Protein AF-A0A1Q4ZWK9-F1 (afdb_monomer)

Mean predicted aligned error: 7.55 Å

Solvent-accessible surface area (backbone atoms only — not comparable to full-atom values): 13906 Å² total; per-residue (Å²): 142,81,86,85,71,51,102,80,69,54,84,73,57,95,52,35,59,61,57,48,19,55,50,50,20,68,74,70,73,37,72,43,44,54,46,74,41,84,89,78,72,38,42,30,42,38,32,62,42,30,68,25,56,68,57,49,52,51,54,45,37,73,78,31,67,75,48,43,60,77,57,43,74,44,70,43,73,43,63,65,56,40,37,45,36,39,50,51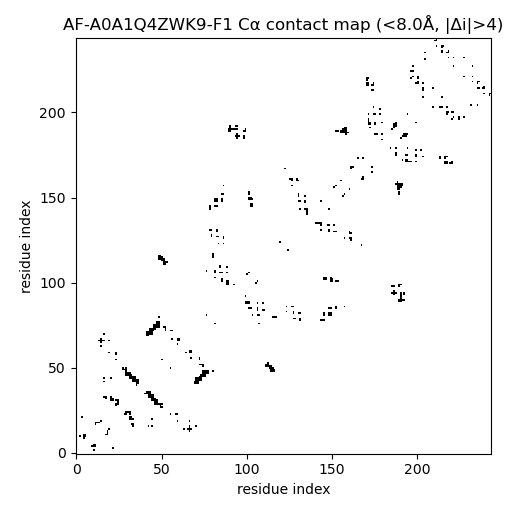,53,30,46,68,50,87,43,74,75,78,80,66,82,50,43,49,67,53,33,50,61,73,43,49,90,44,60,37,83,66,92,72,52,76,68,52,48,53,51,31,52,45,48,53,52,48,44,19,61,77,69,74,38,102,66,60,54,56,56,56,52,20,45,45,48,70,69,65,15,52,37,62,53,47,63,78,42,61,89,76,50,51,50,52,44,53,45,27,76,71,66,33,62,89,78,71,24,62,24,28,32,42,24,64,37,56,59,58,60,73,59,48,39,51,50,51,72,71,39,88,80,60,47,54,65,55,40,51,29,36,53,59,52,47,77,77,37,92,84,58,55,65,68,58,58,51,52,44,54,59,49,39,70,73,64,112

pLDDT: mean 87.84, std 13.16, range [34.84, 98.62]

Nearest PDB structures (foldseek):
  7xbt-assembly1_A  TM=6.962E-01  e=4.803E+00  Saccharothrix mutabilis subsp. capreolus
  8v3w-assembly1_N  TM=5.613E-01  e=3.884E+00  Clostridioides difficile
  8v41-assembly1_A  TM=4.777E-01  e=6.264E+00  Clostridioides difficile
  4qo6-assembly1_A  TM=4.542E-01  e=6.965E+00  Chlamydia trachomatis D/UW-3/CX

Radius of gyration: 25.44 Å; Cα contacts (8 Å, |Δi|>4): 338; chains: 1; bounding box: 68×35×72 Å

Foldseek 3Di:
DDQDADPVRDRDPQLDQQVLQVQLCVVQVWRWDWDADPVVRAIEIETEFTAAQVRSLVSQVVSDVVSSPRYHYDYHYDLLLLLLLQLCQLQVDLLPDDGGDFALVSSCVSCRHPGDDDDDDPVSVQLSVLLQVVQCVVVVHNDHDSRSSSVCLVPQNSLNSCVVVLVPDALQLNLQVVPCPDPVPSCCRRNVNGPDLVVSLVVLLPDPPDALSNLVSNLVSVVVPPPDPVVSNVVSVVVNVVRD

Structure (mmCIF, N/CA/C/O backbone):
data_AF-A0A1Q4ZWK9-F1
#
_entry.id   AF-A0A1Q4ZWK9-F1
#
loop_
_atom_site.group_PDB
_atom_site.id
_atom_site.type_symbol
_atom_site.label_atom_id
_atom_site.label_alt_id
_atom_site.label_comp_id
_atom_site.label_asym_id
_atom_site.label_entity_id
_atom_site.label_seq_id
_atom_site.pdbx_PDB_ins_code
_atom_site.Cartn_x
_atom_site.Cartn_y
_atom_site.Cartn_z
_atom_site.occupancy
_atom_site.B_iso_or_equiv
_atom_site.auth_seq_id
_atom_site.auth_comp_id
_atom_site.auth_asym_id
_atom_site.auth_atom_id
_atom_site.pdbx_PDB_model_num
ATOM 1 N N . MET A 1 1 ? 23.094 21.142 -29.255 1.00 36.97 1 MET A N 1
ATOM 2 C CA . MET A 1 1 ? 23.547 19.870 -29.856 1.00 36.97 1 MET A CA 1
ATOM 3 C C . MET A 1 1 ? 24.837 19.496 -29.151 1.00 36.97 1 MET A C 1
ATOM 5 O O . MET A 1 1 ? 25.846 20.124 -29.421 1.00 36.97 1 MET A O 1
ATOM 9 N N . GLY A 1 2 ? 24.775 18.605 -28.163 1.00 36.56 2 GLY A N 1
ATOM 10 C CA . GLY A 1 2 ? 25.946 18.148 -27.413 1.00 36.56 2 GLY A CA 1
ATOM 11 C C . GLY A 1 2 ? 26.031 16.634 -27.527 1.00 36.56 2 GLY A C 1
ATOM 12 O O . GLY A 1 2 ? 25.085 15.946 -27.154 1.00 36.56 2 GLY A O 1
ATOM 13 N N . THR A 1 3 ? 27.110 16.147 -28.125 1.00 41.25 3 THR A N 1
ATOM 14 C CA . THR A 1 3 ? 27.477 14.733 -28.231 1.00 41.25 3 THR A CA 1
ATOM 15 C C . THR A 1 3 ? 28.135 14.292 -26.929 1.00 41.25 3 THR A C 1
ATOM 17 O O . THR A 1 3 ? 29.110 14.912 -26.508 1.00 41.25 3 THR A O 1
ATOM 20 N N . VAL A 1 4 ? 27.613 13.239 -26.301 1.00 36.25 4 VAL A N 1
ATOM 21 C CA . VAL A 1 4 ? 28.281 12.555 -25.184 1.00 36.25 4 VAL A CA 1
ATOM 22 C C . VAL A 1 4 ? 29.297 11.578 -25.795 1.00 36.25 4 VAL A C 1
ATOM 24 O O . VAL A 1 4 ? 28.896 10.789 -26.654 1.00 36.25 4 VAL A O 1
ATOM 27 N N . PRO A 1 5 ? 30.595 11.667 -25.458 1.00 34.84 5 PRO A N 1
ATOM 28 C CA . PRO A 1 5 ? 31.627 10.827 -26.055 1.00 34.84 5 PRO A CA 1
ATOM 29 C C . PRO A 1 5 ? 31.697 9.459 -25.367 1.00 34.84 5 PRO A C 1
ATOM 31 O O . PRO A 1 5 ? 31.517 9.357 -24.155 1.00 34.84 5 PRO A O 1
ATOM 34 N N . ASP A 1 6 ? 31.991 8.428 -26.157 1.00 45.06 6 ASP A N 1
ATOM 35 C CA . ASP A 1 6 ? 32.422 7.116 -25.669 1.00 45.06 6 ASP A CA 1
ATOM 36 C C . ASP A 1 6 ? 33.906 7.172 -25.246 1.00 45.06 6 ASP A C 1
ATOM 38 O O . ASP A 1 6 ? 34.608 8.137 -25.567 1.00 45.06 6 ASP A O 1
ATOM 42 N N . SER A 1 7 ? 34.401 6.137 -24.566 1.00 50.88 7 SER A N 1
ATOM 43 C CA . SER A 1 7 ? 35.742 6.077 -23.943 1.00 50.88 7 SER A CA 1
ATOM 44 C C . SER A 1 7 ? 36.926 6.311 -24.908 1.00 50.88 7 SER A C 1
ATOM 46 O O . SER A 1 7 ? 38.025 6.610 -24.450 1.00 50.88 7 SER A O 1
ATOM 48 N N . ASP A 1 8 ? 36.685 6.257 -26.225 1.00 49.34 8 ASP A N 1
ATOM 49 C CA . ASP A 1 8 ? 37.653 6.506 -27.309 1.00 49.34 8 ASP A CA 1
ATOM 50 C C . ASP A 1 8 ? 37.357 7.770 -28.155 1.00 49.34 8 ASP A C 1
ATOM 52 O O . ASP A 1 8 ? 37.931 7.970 -29.227 1.00 49.34 8 ASP A O 1
ATOM 56 N N . GLY A 1 9 ? 36.446 8.653 -27.726 1.00 44.78 9 GLY A N 1
ATOM 57 C CA . GLY A 1 9 ? 36.248 9.974 -28.347 1.00 44.78 9 GLY A CA 1
ATOM 58 C C . GLY A 1 9 ? 35.710 9.975 -29.788 1.00 44.78 9 GLY A C 1
ATOM 59 O O . GLY A 1 9 ? 35.681 11.026 -30.429 1.00 44.78 9 GLY A O 1
ATOM 60 N N . THR A 1 10 ? 35.257 8.831 -30.307 1.00 41.75 10 THR A N 1
ATOM 61 C CA . THR A 1 10 ? 34.663 8.727 -31.649 1.00 41.75 10 THR A CA 1
ATOM 62 C C . THR A 1 10 ? 33.139 8.880 -31.554 1.00 41.75 10 THR A C 1
ATOM 64 O O . THR A 1 10 ? 32.522 8.204 -30.730 1.00 41.75 10 THR A O 1
ATOM 67 N N . PRO A 1 11 ? 32.490 9.752 -32.355 1.00 46.19 11 PRO A N 1
ATOM 68 C CA . PRO A 1 11 ? 31.035 9.858 -32.354 1.00 46.19 11 PRO A CA 1
ATOM 69 C C . PRO A 1 11 ? 30.431 8.535 -32.828 1.00 46.19 11 PRO A C 1
ATOM 71 O O . PRO A 1 11 ? 30.665 8.103 -33.958 1.00 46.19 11 PRO A O 1
ATOM 74 N N . ALA A 1 12 ? 29.668 7.889 -31.948 1.00 52.91 12 ALA A N 1
ATOM 75 C CA . ALA A 1 12 ? 29.011 6.633 -32.265 1.00 52.91 12 ALA A CA 1
ATOM 76 C C . ALA A 1 12 ? 28.047 6.827 -33.455 1.00 52.91 12 ALA A C 1
ATOM 78 O O . ALA A 1 12 ? 27.357 7.853 -33.525 1.00 52.91 12 ALA A O 1
ATOM 79 N N . PRO A 1 13 ? 27.993 5.878 -34.407 1.00 56.81 13 PRO A N 1
ATOM 80 C CA . PRO A 1 13 ? 27.117 5.987 -35.566 1.00 56.81 13 PRO A CA 1
ATOM 81 C C . PRO A 1 13 ? 25.651 6.133 -35.137 1.00 56.81 13 PRO A C 1
ATOM 83 O O . PRO A 1 13 ? 25.231 5.599 -34.108 1.00 56.81 13 PRO A O 1
ATOM 86 N N . ALA A 1 14 ? 24.859 6.850 -35.940 1.00 55.53 14 ALA A N 1
ATOM 87 C CA . ALA A 1 14 ? 23.416 6.941 -35.741 1.00 55.53 14 ALA A CA 1
ATOM 88 C C . ALA A 1 14 ? 22.824 5.520 -35.715 1.00 55.53 14 ALA A C 1
ATOM 90 O O . ALA A 1 14 ? 22.943 4.782 -36.690 1.00 55.53 14 ALA A O 1
ATOM 91 N N . GLY A 1 15 ? 22.250 5.125 -34.574 1.00 61.69 15 GLY A N 1
ATOM 92 C CA . GLY A 1 15 ? 21.761 3.764 -34.328 1.00 61.69 15 GLY A CA 1
ATOM 93 C C . GLY A 1 15 ? 22.621 2.915 -33.386 1.00 61.69 15 GLY A C 1
ATOM 94 O O . GLY A 1 15 ? 22.219 1.803 -33.061 1.00 61.69 15 GLY A O 1
ATOM 95 N N . HIS A 1 16 ? 23.757 3.422 -32.892 1.00 81.75 16 HIS A N 1
ATOM 96 C CA . HIS A 1 16 ? 24.488 2.757 -31.812 1.00 81.75 16 HIS A CA 1
ATOM 97 C C . HIS A 1 16 ? 23.666 2.777 -30.504 1.00 81.75 16 HIS A C 1
ATOM 99 O O . HIS A 1 16 ? 23.103 3.827 -30.173 1.00 81.75 16 HIS A O 1
ATOM 105 N N . PRO A 1 17 ? 23.635 1.685 -29.716 1.00 81.50 17 PRO A N 1
ATOM 106 C CA . PRO A 1 17 ? 22.861 1.598 -28.473 1.00 81.50 17 PRO A CA 1
ATOM 107 C C . PRO A 1 17 ? 23.094 2.766 -27.498 1.00 81.50 17 PRO A C 1
ATOM 109 O O . PRO A 1 17 ? 22.133 3.319 -26.970 1.00 81.50 17 PRO A O 1
ATOM 112 N N . HIS A 1 18 ? 24.338 3.232 -27.334 1.00 85.81 18 HIS A N 1
ATOM 113 C CA . HIS A 1 18 ? 24.642 4.407 -26.498 1.00 85.81 18 HIS A CA 1
ATOM 114 C C . HIS A 1 18 ? 24.062 5.727 -27.037 1.00 85.81 18 HIS A C 1
ATOM 116 O O . HIS A 1 18 ? 23.599 6.562 -26.262 1.00 85.81 18 HIS A O 1
ATOM 122 N N . ALA A 1 19 ? 24.034 5.920 -28.361 1.00 85.06 19 ALA A N 1
ATOM 123 C CA . ALA A 1 19 ? 23.433 7.112 -28.961 1.00 85.06 19 ALA A CA 1
ATOM 124 C C . ALA A 1 19 ? 21.905 7.122 -28.784 1.00 85.06 19 ALA A C 1
ATOM 126 O O . ALA A 1 19 ? 21.310 8.177 -28.560 1.00 85.06 19 ALA A O 1
ATOM 127 N N . LEU A 1 20 ? 21.277 5.943 -28.838 1.00 84.69 20 LEU A N 1
ATOM 128 C CA . LEU A 1 20 ? 19.845 5.774 -28.589 1.00 84.69 20 LEU A CA 1
ATOM 129 C C . LEU A 1 20 ? 19.499 5.971 -27.113 1.00 84.69 20 LEU A C 1
ATOM 131 O O . LEU A 1 20 ? 18.538 6.676 -26.821 1.00 84.69 20 LEU A O 1
ATOM 135 N N . ALA A 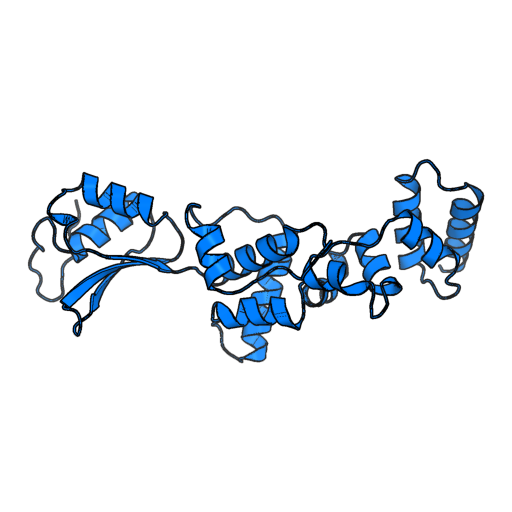1 21 ? 20.306 5.437 -26.194 1.00 87.00 21 ALA A N 1
ATOM 136 C CA . ALA A 1 21 ? 20.157 5.677 -24.761 1.00 87.00 21 ALA A CA 1
ATOM 137 C C . ALA A 1 21 ? 20.179 7.184 -24.443 1.00 87.00 21 ALA A C 1
ATOM 139 O O . ALA A 1 21 ? 19.257 7.700 -23.816 1.00 87.00 21 ALA A O 1
ATOM 140 N N . ALA A 1 22 ? 21.156 7.923 -24.981 1.00 87.62 22 ALA A N 1
ATOM 141 C CA . ALA A 1 22 ? 21.249 9.372 -24.801 1.00 87.62 22 ALA A CA 1
ATOM 142 C C . ALA A 1 22 ? 20.062 10.143 -25.413 1.00 87.62 22 ALA A C 1
ATOM 144 O O . ALA A 1 22 ? 19.637 11.166 -24.868 1.00 87.62 22 ALA A O 1
ATOM 145 N N . LEU A 1 23 ? 19.520 9.679 -26.544 1.00 86.31 23 LEU A N 1
ATOM 146 C CA . LEU A 1 23 ? 18.331 10.270 -27.161 1.00 86.31 23 LEU A CA 1
ATOM 147 C C . LEU A 1 23 ? 17.092 10.066 -26.281 1.00 86.31 23 LEU A C 1
ATOM 149 O O . LEU A 1 23 ? 16.427 11.043 -25.940 1.00 86.31 23 LEU A O 1
ATOM 153 N N . VAL A 1 24 ? 16.830 8.828 -25.857 1.00 85.94 24 VAL A N 1
ATOM 154 C CA . VAL A 1 24 ? 15.680 8.502 -25.000 1.00 85.94 24 VAL A CA 1
ATOM 155 C C . VAL A 1 24 ? 15.794 9.209 -23.654 1.00 85.94 24 VAL A C 1
ATOM 157 O O . VAL A 1 24 ? 14.798 9.740 -23.166 1.00 85.94 24 VAL A O 1
ATOM 160 N N . ALA A 1 25 ? 16.993 9.291 -23.074 1.00 87.44 25 ALA A N 1
ATOM 161 C CA . ALA A 1 25 ? 17.211 10.003 -21.821 1.00 87.44 25 ALA A CA 1
ATOM 162 C C . ALA A 1 25 ? 16.824 11.487 -21.928 1.00 87.44 25 ALA A C 1
ATOM 164 O O . ALA A 1 25 ? 16.141 12.033 -21.063 1.00 87.44 25 ALA A O 1
ATOM 165 N N . ARG A 1 26 ? 17.179 12.137 -23.044 1.00 85.44 26 ARG A N 1
ATOM 166 C CA . ARG A 1 26 ? 16.810 13.536 -23.307 1.00 85.44 26 ARG A CA 1
ATOM 167 C C . ARG A 1 26 ? 15.311 13.751 -23.498 1.00 85.44 26 ARG A C 1
ATOM 169 O O . ARG A 1 26 ? 14.816 14.810 -23.126 1.00 85.44 26 ARG A O 1
ATOM 176 N N . GLU A 1 27 ? 14.611 12.806 -24.116 1.00 83.50 27 GLU A N 1
ATOM 177 C CA . GLU A 1 27 ? 13.174 12.928 -24.400 1.00 83.50 27 GLU A CA 1
ATOM 178 C C . GLU A 1 27 ? 12.303 12.567 -23.193 1.00 83.50 27 GLU A C 1
ATOM 180 O O . GLU A 1 27 ? 11.295 13.222 -22.927 1.00 83.50 27 GLU A O 1
ATOM 185 N N . SER A 1 28 ? 12.697 11.535 -22.450 1.00 76.88 28 SER A N 1
ATOM 186 C CA . SER A 1 28 ? 11.952 11.026 -21.296 1.00 76.88 28 SER A CA 1
ATOM 187 C C . SER A 1 28 ? 12.272 11.764 -19.994 1.00 76.88 28 SER A C 1
ATOM 189 O O . SER A 1 28 ? 11.433 11.783 -19.089 1.00 76.88 28 SER A O 1
ATOM 191 N N . GLY A 1 29 ? 13.460 12.374 -19.904 1.00 78.44 29 GLY A N 1
ATOM 192 C CA . GLY A 1 29 ? 13.997 12.970 -18.681 1.00 78.44 29 GLY A CA 1
ATOM 193 C C . GLY A 1 29 ? 14.497 11.946 -17.656 1.00 78.44 29 GLY A C 1
ATOM 194 O O . GLY A 1 29 ? 14.768 12.332 -16.523 1.00 78.44 29 GLY A O 1
ATOM 195 N N . ALA A 1 30 ? 14.591 10.664 -18.026 1.00 80.31 30 ALA A N 1
ATOM 196 C CA . ALA A 1 30 ? 15.133 9.594 -17.191 1.00 80.31 30 ALA A CA 1
ATOM 197 C C . ALA A 1 30 ? 16.565 9.244 -17.615 1.00 80.31 30 ALA A C 1
ATOM 199 O O . ALA A 1 30 ? 16.918 9.373 -18.785 1.00 80.31 30 ALA A O 1
ATOM 200 N N . GLU A 1 31 ? 17.388 8.771 -16.683 1.00 87.88 31 GLU A N 1
ATOM 201 C CA . GLU A 1 31 ? 18.679 8.180 -17.037 1.00 87.88 31 GLU A CA 1
ATOM 202 C C . GLU A 1 31 ? 18.447 6.824 -17.710 1.00 87.88 31 GLU A C 1
ATOM 204 O O . GLU A 1 31 ? 17.729 5.971 -17.186 1.00 87.88 31 GLU A O 1
ATOM 209 N N . VAL A 1 32 ? 19.025 6.655 -18.901 1.00 90.94 32 VAL A N 1
ATOM 210 C CA . VAL A 1 32 ? 18.931 5.431 -19.701 1.00 90.94 32 VAL A CA 1
ATOM 211 C C . VAL A 1 32 ? 20.343 4.966 -20.006 1.00 90.94 32 VAL A C 1
ATOM 213 O O . VAL A 1 32 ? 21.151 5.724 -20.547 1.00 90.94 32 VAL A O 1
ATOM 216 N N . GLU A 1 33 ? 20.623 3.710 -19.699 1.00 92.50 33 GLU A N 1
ATOM 217 C CA . GLU A 1 33 ? 21.904 3.061 -19.939 1.00 92.50 33 GLU A CA 1
ATOM 218 C C . GLU A 1 33 ? 21.768 2.030 -21.058 1.00 92.50 33 GLU A C 1
ATOM 220 O O . GLU A 1 33 ? 20.743 1.363 -21.188 1.00 92.50 33 GLU A O 1
ATOM 225 N N . ALA A 1 34 ? 22.812 1.885 -21.875 1.00 91.94 34 ALA A N 1
ATOM 226 C CA . ALA A 1 34 ? 22.900 0.781 -22.825 1.00 91.94 34 ALA A CA 1
ATOM 227 C C . ALA A 1 34 ? 23.842 -0.276 -22.248 1.00 91.94 34 ALA A C 1
ATOM 229 O O . ALA A 1 34 ? 25.031 -0.016 -22.068 1.00 91.94 34 ALA A O 1
ATOM 230 N N . VAL A 1 35 ? 23.307 -1.459 -21.966 1.00 92.38 35 VAL A N 1
ATOM 231 C CA . VAL A 1 35 ? 24.025 -2.575 -21.351 1.00 92.38 35 VAL A CA 1
ATOM 232 C C . VAL A 1 35 ? 24.231 -3.663 -22.397 1.00 92.38 35 VAL A C 1
ATOM 234 O O . VAL A 1 35 ? 23.272 -4.109 -23.029 1.00 92.38 35 VAL A O 1
ATOM 237 N N . HIS A 1 36 ? 25.478 -4.088 -22.584 1.00 90.62 36 HIS A N 1
ATOM 238 C CA . HIS A 1 36 ? 25.822 -5.207 -23.457 1.00 90.62 36 HIS A CA 1
ATOM 239 C C . HIS A 1 36 ? 25.990 -6.485 -22.637 1.00 90.62 36 HIS A C 1
ATOM 241 O O . HIS A 1 36 ? 26.821 -6.537 -21.731 1.00 90.62 36 HIS A O 1
ATOM 247 N N . ASP A 1 37 ? 25.234 -7.521 -22.986 1.00 88.31 37 ASP A N 1
ATOM 248 C CA . ASP A 1 37 ? 25.427 -8.871 -22.468 1.00 88.31 37 ASP A CA 1
ATOM 249 C C . ASP A 1 37 ? 26.480 -9.597 -23.332 1.00 88.31 37 ASP A C 1
ATOM 251 O O . ASP A 1 37 ? 26.205 -9.891 -24.500 1.00 88.31 37 ASP A O 1
ATOM 255 N N . PRO A 1 38 ? 27.683 -9.887 -22.798 1.00 84.44 38 PRO A N 1
ATOM 256 C CA . PRO A 1 38 ? 28.750 -10.529 -23.560 1.00 84.44 38 PRO A CA 1
ATOM 257 C C . PRO A 1 38 ? 28.443 -11.986 -23.930 1.00 84.44 38 PRO A C 1
ATOM 259 O O . PRO A 1 38 ? 28.977 -12.466 -24.929 1.00 84.44 38 PRO A O 1
ATOM 262 N N . ASP A 1 39 ? 27.585 -12.675 -23.174 1.00 85.81 39 ASP A N 1
ATOM 263 C CA . ASP A 1 39 ? 27.285 -14.093 -23.384 1.00 85.81 39 ASP A CA 1
ATOM 264 C C . ASP A 1 39 ? 26.257 -14.283 -24.503 1.00 85.81 39 ASP A C 1
ATOM 266 O O . ASP A 1 39 ? 26.338 -15.230 -25.289 1.00 85.81 39 ASP A O 1
ATOM 270 N N . THR A 1 40 ? 25.292 -13.366 -24.607 1.00 85.38 40 THR A N 1
ATOM 271 C CA . THR A 1 40 ? 24.267 -13.401 -25.661 1.00 85.38 40 THR A CA 1
ATOM 272 C C . THR A 1 40 ? 24.559 -12.462 -26.832 1.00 85.38 40 THR A C 1
ATOM 274 O O . THR A 1 40 ? 23.903 -12.571 -27.872 1.00 85.38 40 THR A O 1
ATOM 277 N N . GLY A 1 41 ? 25.531 -11.554 -26.686 1.00 84.94 41 GLY A N 1
ATOM 278 C CA . GLY A 1 41 ? 25.858 -10.502 -27.654 1.00 84.94 41 GLY A CA 1
ATOM 279 C C . GLY A 1 41 ? 24.742 -9.468 -27.828 1.00 84.94 41 GLY A C 1
ATOM 280 O O . GLY A 1 41 ? 24.666 -8.804 -28.864 1.00 84.94 41 GLY A O 1
ATOM 281 N N . ARG A 1 42 ? 23.809 -9.390 -26.871 1.00 88.81 42 ARG A N 1
ATOM 282 C CA . ARG A 1 42 ? 22.603 -8.560 -26.966 1.00 88.81 42 ARG A CA 1
ATOM 283 C C . ARG A 1 42 ? 22.789 -7.246 -26.234 1.00 88.81 42 ARG A C 1
ATOM 285 O O . ARG A 1 42 ? 23.366 -7.188 -25.153 1.00 88.81 42 ARG A O 1
ATOM 292 N N . TRP A 1 43 ? 22.217 -6.200 -26.811 1.00 92.00 43 TRP A N 1
ATOM 293 C CA . TRP A 1 43 ? 22.140 -4.888 -26.189 1.00 92.00 43 TRP A CA 1
ATOM 294 C C . TRP A 1 43 ? 20.770 -4.685 -25.552 1.00 92.00 43 TRP A C 1
ATOM 296 O O . TRP A 1 43 ? 19.742 -4.943 -26.183 1.00 92.00 43 TRP A O 1
ATOM 306 N N . THR A 1 44 ? 20.761 -4.180 -24.324 1.00 94.62 44 THR A N 1
ATOM 307 C CA . THR A 1 44 ? 19.551 -3.807 -23.590 1.00 94.62 44 THR A CA 1
ATOM 308 C C . THR A 1 44 ? 19.619 -2.329 -23.235 1.00 94.62 44 THR A C 1
ATOM 310 O O . THR A 1 44 ? 20.625 -1.871 -22.702 1.00 94.62 44 THR A O 1
ATOM 313 N N . LEU A 1 45 ? 18.557 -1.579 -23.521 1.00 94.50 45 LEU A N 1
ATOM 314 C CA . LEU A 1 45 ? 18.360 -0.259 -22.934 1.00 94.50 45 LEU A CA 1
ATOM 315 C C . LEU A 1 45 ? 17.680 -0.432 -21.580 1.00 94.50 45 LEU A C 1
ATOM 317 O O . LEU A 1 45 ? 16.565 -0.955 -21.510 1.00 94.50 45 LEU A O 1
ATOM 321 N N . GLU A 1 46 ? 18.359 -0.014 -20.519 1.00 95.56 46 GLU A N 1
ATOM 322 C CA . GLU A 1 46 ? 17.883 -0.122 -19.147 1.00 95.56 46 GLU A CA 1
ATOM 323 C C . GLU A 1 46 ? 17.668 1.258 -18.531 1.00 95.56 46 GLU A C 1
ATOM 325 O O . GLU A 1 46 ? 18.461 2.173 -18.733 1.00 95.56 46 GLU A O 1
ATOM 330 N N . TRP A 1 47 ? 16.581 1.419 -17.782 1.00 95.12 47 TRP A N 1
ATOM 331 C CA . TRP A 1 47 ? 16.288 2.645 -17.040 1.00 95.12 47 TRP A CA 1
ATOM 332 C C . TRP A 1 47 ? 15.471 2.330 -15.789 1.00 95.12 47 TRP A C 1
ATOM 334 O O . TRP A 1 47 ? 14.834 1.275 -15.707 1.00 95.12 47 TRP A O 1
ATOM 344 N N . THR A 1 48 ? 15.481 3.238 -14.814 1.00 94.44 48 THR A N 1
ATOM 345 C CA . THR A 1 48 ? 14.719 3.095 -13.564 1.00 94.44 48 THR A CA 1
ATOM 346 C C . THR A 1 48 ? 13.483 3.985 -13.588 1.00 94.44 48 THR A C 1
ATOM 348 O O . THR A 1 48 ? 13.584 5.179 -13.869 1.00 94.44 48 THR A O 1
ATOM 351 N N . ASP A 1 49 ? 12.323 3.417 -13.253 1.00 94.12 49 ASP A N 1
ATOM 352 C CA . ASP A 1 49 ? 11.026 4.100 -13.267 1.00 94.12 49 ASP A CA 1
ATOM 353 C C . ASP A 1 49 ? 10.771 4.828 -14.602 1.00 94.12 49 ASP A C 1
ATOM 355 O O . ASP A 1 49 ? 11.118 4.317 -15.662 1.00 94.12 49 ASP A O 1
ATOM 359 N N . GLY A 1 50 ? 10.113 5.989 -14.600 1.00 91.88 50 GLY A N 1
ATOM 360 C CA . GLY A 1 50 ? 9.925 6.780 -15.811 1.00 91.88 50 GLY A CA 1
ATOM 361 C C . GLY A 1 50 ? 8.967 6.142 -16.817 1.00 91.88 50 GLY A C 1
ATOM 362 O O . GLY A 1 50 ? 7.886 5.657 -16.469 1.00 91.88 50 GLY A O 1
ATOM 363 N N . GLU A 1 51 ? 9.341 6.222 -18.091 1.00 93.69 51 GLU A N 1
ATOM 364 C CA . GLU A 1 51 ? 8.504 5.799 -19.213 1.00 93.69 51 GLU A CA 1
ATOM 365 C C . GLU A 1 51 ? 8.283 4.274 -19.236 1.00 93.69 51 GLU A C 1
ATOM 367 O O . GLU A 1 51 ? 9.051 3.485 -18.682 1.00 93.69 51 GLU A O 1
ATOM 372 N N . THR A 1 52 ? 7.178 3.850 -19.841 1.00 94.81 52 THR A N 1
ATOM 373 C CA . THR A 1 52 ? 6.863 2.441 -20.098 1.00 94.81 52 THR A CA 1
ATOM 374 C C . THR A 1 52 ? 7.820 1.835 -21.123 1.00 94.81 52 THR A C 1
ATOM 376 O O . THR A 1 52 ? 8.395 2.542 -21.953 1.00 94.81 52 THR A O 1
ATOM 379 N N . VAL A 1 53 ? 7.962 0.507 -21.101 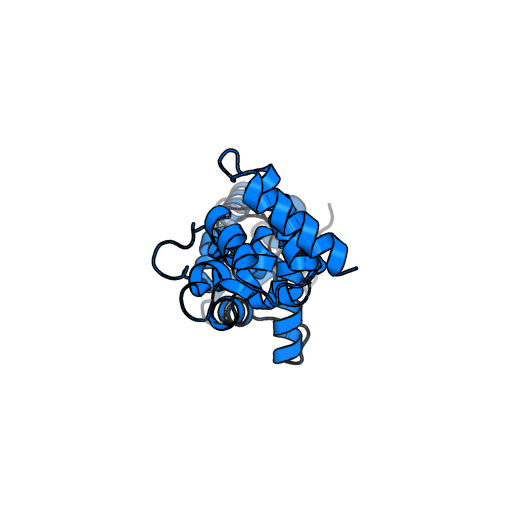1.00 94.12 53 VAL A N 1
ATOM 380 C CA . VAL A 1 53 ? 8.765 -0.213 -22.104 1.00 94.12 53 VAL A CA 1
ATOM 381 C C . VAL A 1 53 ? 8.251 0.080 -23.512 1.00 94.12 53 VAL A C 1
ATOM 383 O O . VAL A 1 53 ? 9.025 0.474 -24.380 1.00 94.12 53 VAL A O 1
ATOM 386 N N . GLU A 1 54 ? 6.933 0.005 -23.714 1.00 93.00 54 GLU A N 1
ATOM 387 C CA . GLU A 1 54 ? 6.308 0.319 -25.001 1.00 93.00 54 GLU A CA 1
ATOM 388 C C . GLU A 1 54 ? 6.539 1.784 -25.421 1.00 93.00 54 GLU A C 1
ATOM 390 O O . GLU A 1 54 ? 6.752 2.080 -26.598 1.00 93.00 54 GLU A O 1
ATOM 395 N N . GLY A 1 55 ? 6.525 2.717 -24.463 1.00 91.56 55 GLY A N 1
ATOM 396 C CA . GLY A 1 55 ? 6.832 4.126 -24.698 1.00 91.56 55 GLY A CA 1
ATOM 397 C C . GLY A 1 55 ? 8.250 4.340 -25.223 1.00 91.56 55 GLY A C 1
ATOM 398 O O . GLY A 1 55 ? 8.427 5.008 -26.246 1.00 91.56 55 GLY A O 1
ATOM 399 N N . VAL A 1 56 ? 9.244 3.722 -24.582 1.00 91.75 56 VAL A N 1
ATOM 400 C CA . VAL A 1 56 ? 10.651 3.786 -25.010 1.00 91.75 56 VAL A CA 1
ATOM 401 C C . VAL A 1 56 ? 10.860 3.088 -26.353 1.00 91.75 56 VAL A C 1
ATOM 403 O O . VAL A 1 56 ? 11.503 3.649 -27.239 1.00 91.75 56 VAL A O 1
ATOM 406 N N . GLU A 1 57 ? 10.272 1.909 -26.559 1.00 91.94 57 GLU A N 1
ATOM 407 C CA . GLU A 1 57 ? 10.318 1.205 -27.845 1.00 91.94 57 GLU A CA 1
ATOM 408 C C . GLU A 1 57 ? 9.784 2.067 -28.991 1.00 91.94 57 GLU A C 1
ATOM 410 O O . GLU A 1 57 ? 10.369 2.122 -30.077 1.00 91.94 57 GLU A O 1
ATOM 415 N N . ARG A 1 58 ? 8.671 2.768 -28.751 1.00 90.69 58 ARG A N 1
ATOM 416 C CA . ARG A 1 58 ? 8.062 3.672 -29.726 1.00 90.69 58 ARG A CA 1
ATOM 417 C C . ARG A 1 58 ? 8.973 4.857 -30.038 1.00 90.69 58 ARG A C 1
ATOM 419 O O . ARG A 1 58 ? 9.115 5.191 -31.213 1.00 90.69 58 ARG A O 1
ATOM 426 N N . ALA A 1 59 ? 9.607 5.448 -29.025 1.00 88.88 59 ALA A N 1
ATOM 427 C CA . ALA A 1 59 ? 10.563 6.543 -29.199 1.00 88.88 59 ALA A CA 1
ATOM 428 C C . ALA A 1 59 ? 11.791 6.100 -30.014 1.00 88.88 59 ALA A C 1
ATOM 430 O O . ALA A 1 59 ? 12.147 6.734 -31.008 1.00 88.88 59 ALA A O 1
ATOM 431 N N . VAL A 1 60 ? 12.377 4.943 -29.686 1.00 89.00 60 VAL A N 1
ATOM 432 C CA . VAL A 1 60 ? 13.522 4.394 -30.432 1.00 89.00 60 VAL A CA 1
ATOM 433 C C . VAL A 1 60 ? 13.147 4.066 -31.878 1.00 89.00 60 VAL A C 1
ATOM 435 O O . VAL A 1 60 ? 13.892 4.391 -32.801 1.00 89.00 60 VAL A O 1
ATOM 438 N N . ARG A 1 61 ? 11.963 3.490 -32.116 1.00 88.69 61 ARG A N 1
ATOM 439 C CA . ARG A 1 61 ? 11.481 3.213 -33.477 1.00 88.69 61 ARG A CA 1
ATOM 440 C C . ARG A 1 61 ? 11.264 4.491 -34.289 1.00 88.69 61 ARG A C 1
ATOM 442 O O . ARG A 1 61 ? 11.522 4.477 -35.491 1.00 88.69 61 ARG A O 1
ATOM 449 N N . ALA A 1 62 ? 10.818 5.575 -33.652 1.00 86.31 62 ALA A N 1
ATOM 450 C CA . ALA A 1 62 ? 10.666 6.880 -34.293 1.00 86.31 62 ALA A CA 1
ATOM 451 C C . ALA A 1 62 ? 12.017 7.496 -34.701 1.00 86.31 62 ALA A C 1
ATOM 453 O O . ALA A 1 62 ? 12.080 8.185 -35.717 1.00 86.31 62 ALA A O 1
ATOM 454 N N . ALA A 1 63 ? 13.097 7.199 -33.970 1.00 83.31 63 ALA A N 1
ATOM 455 C CA . ALA A 1 63 ? 14.457 7.594 -34.341 1.00 83.31 63 ALA A CA 1
ATOM 456 C C . ALA A 1 63 ? 15.026 6.780 -35.526 1.00 83.31 63 ALA A C 1
ATOM 458 O O . ALA A 1 63 ? 15.895 7.271 -36.245 1.00 83.31 63 ALA A O 1
ATOM 459 N N . GLY A 1 64 ? 14.528 5.559 -35.760 1.00 80.88 64 GLY A N 1
ATOM 460 C CA . GLY A 1 64 ? 14.862 4.746 -36.933 1.00 80.88 64 GLY A CA 1
ATOM 461 C C . GLY A 1 64 ? 14.543 3.251 -36.749 1.00 80.88 64 GLY A C 1
ATOM 462 O O . GLY A 1 64 ? 15.031 2.642 -35.799 1.00 80.88 64 GLY A O 1
ATOM 463 N N . PRO A 1 65 ? 13.801 2.591 -37.662 1.00 74.88 65 PRO A N 1
ATOM 464 C CA . PRO A 1 65 ? 13.460 1.169 -37.525 1.00 74.88 65 PRO A CA 1
ATOM 465 C C . PRO A 1 65 ? 14.662 0.217 -37.507 1.00 74.88 65 PRO A C 1
ATOM 467 O O . PRO A 1 65 ? 14.592 -0.839 -36.887 1.00 74.88 65 PRO A O 1
ATOM 470 N N . GLU A 1 66 ? 15.755 0.568 -38.188 1.00 77.50 66 GLU A N 1
ATOM 471 C CA . GLU A 1 66 ? 16.990 -0.227 -38.196 1.00 77.50 66 GLU A CA 1
ATOM 472 C C . GLU A 1 66 ? 17.735 -0.132 -36.864 1.00 77.50 66 GLU A C 1
ATOM 474 O O . GLU A 1 66 ? 18.255 -1.136 -36.387 1.00 77.50 66 GLU A O 1
ATOM 479 N N . ALA A 1 67 ? 17.693 1.039 -36.227 1.00 71.81 67 ALA A N 1
ATOM 480 C CA . ALA A 1 67 ? 18.288 1.294 -34.921 1.00 71.81 67 ALA A CA 1
ATOM 481 C C . ALA A 1 67 ? 17.594 0.512 -33.791 1.00 71.81 67 ALA A C 1
ATOM 483 O O . ALA A 1 67 ? 18.217 0.188 -32.788 1.00 71.81 67 ALA A O 1
ATOM 484 N N . ALA A 1 68 ? 16.312 0.175 -33.963 1.00 75.94 68 ALA A N 1
ATOM 485 C CA . ALA A 1 68 ? 15.543 -0.625 -33.011 1.00 75.94 68 ALA A CA 1
ATOM 486 C C . ALA A 1 68 ? 15.787 -2.145 -33.132 1.00 75.94 68 ALA A C 1
ATOM 488 O O . ALA A 1 68 ? 15.355 -2.911 -32.270 1.00 75.94 68 ALA A O 1
ATOM 489 N N . ARG A 1 69 ? 16.418 -2.627 -34.215 1.00 81.06 69 ARG A N 1
ATOM 490 C CA . ARG A 1 69 ? 16.570 -4.072 -34.448 1.00 81.06 69 ARG A CA 1
ATOM 491 C C . ARG A 1 69 ? 17.576 -4.681 -33.474 1.00 81.06 69 ARG A C 1
ATOM 493 O O . ARG A 1 69 ? 18.717 -4.247 -33.403 1.00 81.06 69 ARG A O 1
ATOM 500 N N . GLY A 1 70 ? 17.161 -5.746 -32.787 1.00 82.25 70 GLY A N 1
ATOM 501 C CA . GLY A 1 70 ? 18.029 -6.511 -31.884 1.00 82.25 70 GLY A CA 1
ATOM 502 C C . GLY A 1 70 ? 18.258 -5.868 -30.513 1.00 82.25 70 GLY A C 1
ATOM 503 O O . GLY A 1 70 ? 19.004 -6.432 -29.716 1.00 82.25 70 GLY A O 1
ATOM 504 N N . LEU A 1 71 ? 17.608 -4.732 -30.228 1.00 89.38 71 LEU A N 1
ATOM 505 C CA . LEU A 1 71 ? 17.595 -4.123 -28.902 1.00 89.38 71 LEU A CA 1
ATOM 506 C C . LEU A 1 71 ? 16.540 -4.772 -28.012 1.00 89.38 71 LEU A C 1
ATOM 508 O O . LEU A 1 71 ? 15.402 -5.002 -28.423 1.00 89.38 71 LEU A O 1
ATOM 512 N N . HIS A 1 72 ? 16.929 -5.009 -26.768 1.00 93.00 72 HIS A N 1
ATOM 513 C CA . HIS A 1 72 ? 16.025 -5.307 -25.674 1.00 93.00 72 HIS A CA 1
ATOM 514 C C . HIS A 1 72 ? 15.790 -4.055 -24.831 1.00 93.00 72 HIS A C 1
ATOM 516 O O . HIS A 1 72 ? 16.582 -3.113 -24.841 1.00 93.00 72 HIS A O 1
ATOM 522 N N . TYR A 1 73 ? 14.690 -4.053 -24.090 1.00 93.56 73 TYR A N 1
ATOM 523 C CA . TYR A 1 73 ? 14.261 -2.918 -23.288 1.00 93.56 73 TYR A CA 1
ATOM 524 C C . TYR A 1 73 ? 13.872 -3.427 -21.911 1.00 93.56 73 TYR A C 1
ATOM 526 O O . TYR A 1 73 ? 13.084 -4.369 -21.796 1.00 93.56 73 TYR A O 1
ATOM 534 N N . ARG A 1 74 ? 14.428 -2.822 -20.865 1.00 94.31 74 ARG A N 1
ATOM 535 C CA . ARG A 1 74 ? 14.156 -3.230 -19.493 1.00 94.31 74 ARG A CA 1
ATOM 536 C C . ARG A 1 74 ? 13.967 -2.013 -18.608 1.00 94.31 74 ARG A C 1
ATOM 538 O O . ARG A 1 74 ? 14.898 -1.259 -18.351 1.00 94.31 74 ARG A O 1
ATOM 545 N N . ARG A 1 75 ? 12.765 -1.892 -18.055 1.00 95.31 75 ARG A N 1
ATOM 546 C CA . ARG A 1 75 ? 12.502 -0.947 -16.977 1.00 95.31 75 ARG A CA 1
ATOM 547 C C . ARG A 1 75 ? 12.726 -1.625 -15.632 1.00 95.31 75 ARG A C 1
ATOM 549 O O . ARG A 1 75 ? 12.062 -2.613 -15.328 1.00 95.31 75 ARG A O 1
ATOM 556 N N . ARG A 1 76 ? 13.638 -1.089 -14.826 1.00 95.06 76 ARG A N 1
ATOM 557 C CA . ARG A 1 76 ? 13.792 -1.432 -13.409 1.00 95.06 76 ARG A CA 1
ATOM 558 C C . ARG A 1 76 ? 12.851 -0.559 -12.579 1.00 95.06 76 ARG A C 1
ATOM 560 O O . ARG A 1 76 ? 12.564 0.576 -12.953 1.00 95.06 76 ARG A O 1
ATOM 567 N N . LEU A 1 77 ? 12.353 -1.089 -11.470 1.00 96.81 77 LEU A N 1
ATOM 568 C CA . LEU A 1 77 ? 11.510 -0.336 -10.542 1.00 96.81 77 LEU A CA 1
ATOM 569 C C . LEU A 1 77 ? 12.343 0.127 -9.351 1.00 96.81 77 LEU A C 1
ATOM 571 O O . LEU A 1 77 ? 13.106 -0.661 -8.794 1.00 96.81 77 LEU A O 1
ATOM 575 N N . SER A 1 78 ? 12.179 1.385 -8.946 1.00 96.69 78 SER A N 1
ATOM 576 C CA . SER A 1 78 ? 12.742 1.866 -7.683 1.00 96.69 78 SER A CA 1
ATOM 577 C C . SER A 1 78 ? 12.066 1.201 -6.481 1.00 96.69 78 SER A C 1
ATOM 579 O O . SER A 1 78 ? 10.937 0.713 -6.573 1.00 96.69 78 SER A O 1
ATOM 581 N N . GLU A 1 79 ? 12.714 1.247 -5.314 1.00 98.00 79 GLU A N 1
ATOM 582 C CA . GLU A 1 79 ? 12.133 0.754 -4.055 1.00 98.00 79 GLU A CA 1
ATOM 583 C C . GLU A 1 79 ? 10.764 1.385 -3.769 1.00 98.00 79 GLU A C 1
ATOM 585 O O . GLU A 1 79 ? 9.821 0.696 -3.382 1.00 98.00 79 GLU A O 1
ATOM 590 N N . SER A 1 80 ? 10.635 2.692 -4.020 1.00 97.88 80 SER A N 1
ATOM 591 C CA . SER A 1 80 ? 9.387 3.443 -3.856 1.00 97.88 80 SER A CA 1
ATOM 592 C C . SER A 1 80 ? 8.291 2.943 -4.792 1.00 97.88 80 SER A C 1
ATOM 594 O O . SER A 1 80 ? 7.150 2.770 -4.360 1.00 97.88 80 SER A O 1
ATOM 596 N N . ALA A 1 81 ? 8.620 2.677 -6.060 1.00 98.12 81 ALA A N 1
ATOM 597 C CA . ALA A 1 81 ? 7.672 2.123 -7.019 1.00 98.12 81 ALA A CA 1
ATOM 598 C C . ALA A 1 81 ? 7.247 0.700 -6.635 1.00 98.12 81 ALA A C 1
ATOM 600 O O . ALA A 1 81 ? 6.057 0.375 -6.704 1.00 98.12 81 ALA A O 1
ATOM 601 N N . VAL A 1 82 ? 8.188 -0.131 -6.174 1.00 98.50 82 VAL A N 1
ATOM 602 C CA . VAL A 1 82 ? 7.878 -1.489 -5.717 1.00 98.50 82 VAL A CA 1
ATOM 603 C C . VAL A 1 82 ? 6.982 -1.462 -4.485 1.00 98.50 82 VAL A C 1
ATOM 605 O O . VAL A 1 82 ? 5.930 -2.100 -4.478 1.00 98.50 82 VAL A O 1
ATOM 608 N N . ALA A 1 83 ? 7.351 -0.692 -3.461 1.00 98.50 83 ALA A N 1
ATOM 609 C CA . ALA A 1 83 ? 6.577 -0.570 -2.233 1.00 98.50 83 ALA A CA 1
ATOM 610 C C . ALA A 1 83 ? 5.172 -0.015 -2.501 1.00 98.50 83 ALA A C 1
ATOM 612 O O . ALA A 1 83 ? 4.197 -0.555 -1.979 1.00 98.50 83 ALA A O 1
ATOM 613 N N . LEU A 1 84 ? 5.038 1.005 -3.357 1.00 98.62 84 LEU A N 1
ATOM 614 C CA . LEU A 1 84 ? 3.729 1.543 -3.732 1.00 98.62 84 LEU A CA 1
ATOM 615 C C . LEU A 1 84 ? 2.886 0.507 -4.486 1.00 98.62 84 LEU A C 1
ATOM 617 O O . LEU A 1 84 ? 1.696 0.373 -4.208 1.00 98.62 84 LEU A O 1
ATOM 621 N N . GLY A 1 85 ? 3.494 -0.239 -5.413 1.00 98.12 85 GLY A N 1
ATOM 622 C CA . GLY A 1 85 ? 2.820 -1.318 -6.139 1.00 98.12 85 GLY A CA 1
ATOM 623 C C . GLY A 1 85 ? 2.331 -2.413 -5.196 1.00 98.12 85 GLY A C 1
ATOM 624 O O . GLY A 1 85 ? 1.168 -2.802 -5.257 1.00 98.12 85 GLY A O 1
ATOM 625 N N . ALA A 1 86 ? 3.178 -2.841 -4.259 1.00 98.25 86 ALA A N 1
ATOM 626 C CA . ALA A 1 86 ? 2.831 -3.833 -3.249 1.00 98.25 86 ALA A CA 1
ATOM 627 C C . ALA A 1 86 ? 1.688 -3.357 -2.335 1.00 98.25 86 ALA A C 1
ATOM 629 O O . ALA A 1 86 ? 0.772 -4.130 -2.051 1.00 98.25 86 ALA A O 1
ATOM 630 N N . VAL A 1 87 ? 1.701 -2.084 -1.914 1.00 97.75 87 VAL A N 1
ATOM 631 C CA . VAL A 1 87 ? 0.608 -1.473 -1.137 1.00 97.75 87 VAL A CA 1
ATOM 632 C C . VAL A 1 87 ? -0.694 -1.503 -1.933 1.00 97.75 87 VAL A C 1
ATOM 634 O O . VAL A 1 87 ? -1.689 -2.016 -1.430 1.00 97.75 87 VAL A O 1
ATOM 637 N N . ARG A 1 88 ? -0.689 -1.010 -3.177 1.00 97.56 88 ARG A N 1
ATOM 638 C CA . ARG A 1 88 ? -1.897 -0.928 -4.011 1.00 97.56 88 ARG A CA 1
ATOM 639 C C . ARG A 1 88 ? -2.456 -2.290 -4.394 1.00 97.56 88 ARG A C 1
ATOM 641 O O . ARG A 1 88 ? -3.670 -2.457 -4.395 1.00 97.56 88 ARG A O 1
ATOM 648 N N . LEU A 1 89 ? -1.599 -3.268 -4.682 1.00 96.25 89 LEU A N 1
ATOM 649 C CA . LEU A 1 89 ? -2.028 -4.646 -4.923 1.00 96.25 89 LEU A CA 1
ATOM 650 C C . LEU A 1 89 ? -2.697 -5.230 -3.677 1.00 96.25 89 LEU A C 1
ATOM 652 O O . LEU A 1 89 ? -3.803 -5.763 -3.766 1.00 96.25 89 LEU A O 1
ATOM 656 N N . ALA A 1 90 ? -2.076 -5.067 -2.509 1.00 95.25 90 ALA A N 1
ATOM 657 C CA . ALA A 1 90 ? -2.617 -5.569 -1.253 1.00 95.25 90 ALA A CA 1
ATOM 658 C C . ALA A 1 90 ? -3.961 -4.920 -0.872 1.00 95.25 90 ALA A C 1
ATOM 660 O O . ALA A 1 90 ? -4.826 -5.597 -0.321 1.00 95.25 90 ALA A O 1
ATOM 661 N N . THR A 1 91 ? -4.167 -3.638 -1.184 1.00 93.81 91 THR A N 1
ATOM 662 C CA . THR A 1 91 ? -5.409 -2.905 -0.875 1.00 93.81 91 THR A CA 1
ATOM 663 C C . THR A 1 91 ? -6.427 -2.887 -2.019 1.00 93.81 91 THR A C 1
ATOM 665 O O . THR A 1 91 ? -7.459 -2.232 -1.902 1.00 93.81 91 THR A O 1
ATOM 668 N N . SER A 1 92 ? -6.169 -3.592 -3.125 1.00 91.00 92 SER A N 1
ATOM 669 C CA . SER A 1 92 ? -7.087 -3.655 -4.277 1.00 91.00 92 SER A CA 1
ATOM 670 C C . SER A 1 92 ? -8.310 -4.554 -4.053 1.00 91.00 92 SER A C 1
ATOM 672 O O . SER A 1 92 ? -9.275 -4.484 -4.812 1.00 91.00 92 SER A O 1
ATOM 674 N N . THR A 1 93 ? -8.273 -5.398 -3.021 1.00 84.69 93 THR A N 1
ATOM 675 C CA . THR A 1 93 ? -9.366 -6.292 -2.625 1.00 84.69 93 THR A CA 1
ATOM 676 C C . THR A 1 93 ? -10.195 -5.686 -1.493 1.00 84.69 93 THR A C 1
ATOM 678 O O . THR A 1 93 ? -9.697 -4.919 -0.671 1.00 84.69 93 THR A O 1
ATOM 681 N N . ASP A 1 94 ? -11.452 -6.106 -1.393 1.00 81.81 94 ASP A N 1
ATOM 682 C CA . ASP A 1 94 ? -12.322 -5.852 -0.242 1.00 81.81 94 ASP A CA 1
ATOM 683 C C . ASP A 1 94 ? -12.019 -6.783 0.952 1.00 81.81 94 ASP A C 1
ATOM 685 O O . ASP A 1 94 ? -12.747 -6.803 1.945 1.00 81.81 94 ASP A O 1
ATOM 689 N N . GLY A 1 95 ? -10.936 -7.564 0.873 1.00 80.88 95 GLY A N 1
ATOM 690 C CA . GLY A 1 95 ? -10.529 -8.512 1.905 1.00 80.88 95 GLY A CA 1
ATOM 691 C C . GLY A 1 95 ? -11.405 -9.763 1.954 1.00 80.88 95 GLY A C 1
ATOM 692 O O . GLY A 1 95 ? -11.202 -10.607 2.833 1.00 80.88 95 GLY A O 1
ATOM 693 N N . SER A 1 96 ? -12.358 -9.904 1.025 1.00 77.19 96 SER A N 1
ATOM 694 C CA . SER A 1 96 ? -13.086 -11.142 0.801 1.00 77.19 96 SER A CA 1
ATOM 695 C C . SER A 1 96 ? -12.253 -12.070 -0.089 1.00 77.19 96 SER A C 1
ATOM 697 O O . SER A 1 96 ? -11.719 -11.686 -1.128 1.00 77.19 96 SER A O 1
ATOM 699 N N . GLY A 1 97 ? -12.094 -13.319 0.346 1.00 77.31 97 GLY A N 1
ATOM 700 C CA . GLY A 1 97 ? -11.367 -14.330 -0.418 1.00 77.31 97 GLY A CA 1
ATOM 701 C C . GLY A 1 97 ? -9.898 -14.507 -0.016 1.00 77.31 97 GLY A C 1
ATOM 702 O O . GLY A 1 97 ? -9.509 -14.188 1.113 1.00 77.31 97 GLY A O 1
ATOM 703 N N . PRO A 1 98 ? -9.095 -15.145 -0.886 1.00 79.00 98 PRO A N 1
ATOM 704 C CA . PRO A 1 98 ? -7.712 -15.446 -0.577 1.00 79.00 98 PRO A CA 1
ATOM 705 C C . PRO A 1 98 ? -6.906 -14.159 -0.451 1.00 79.00 98 PRO A C 1
ATOM 707 O O . PRO A 1 98 ? -7.245 -13.108 -0.992 1.00 79.00 98 PRO A O 1
ATOM 710 N N . ARG A 1 99 ? -5.799 -14.266 0.272 1.00 80.38 99 ARG A N 1
ATOM 711 C CA . ARG A 1 99 ? -4.861 -13.166 0.406 1.00 80.38 99 ARG A CA 1
ATOM 712 C C . ARG A 1 99 ? -4.369 -12.707 -0.981 1.00 80.38 99 ARG A C 1
ATOM 714 O O . ARG A 1 99 ? -4.033 -13.581 -1.779 1.00 80.38 99 ARG A O 1
ATOM 721 N N . PRO A 1 100 ? -4.260 -11.387 -1.232 1.00 79.75 100 PRO A N 1
ATOM 722 C CA . PRO A 1 100 ? -3.672 -10.865 -2.458 1.00 79.75 100 PRO A CA 1
ATOM 723 C C . PRO A 1 100 ? -2.289 -11.449 -2.704 1.00 79.75 100 PRO A C 1
ATOM 725 O O . PRO A 1 100 ? -1.471 -11.527 -1.778 1.00 79.75 100 PRO A O 1
ATOM 728 N N . ASP A 1 101 ? -2.047 -11.839 -3.950 1.00 87.00 101 ASP A N 1
ATOM 729 C CA . ASP A 1 101 ? -0.727 -12.260 -4.381 1.00 87.00 101 ASP A CA 1
ATOM 730 C C . ASP A 1 101 ? 0.137 -11.017 -4.597 1.00 87.00 101 ASP A C 1
ATOM 732 O O . ASP A 1 101 ? -0.156 -10.167 -5.438 1.00 87.00 101 ASP A O 1
ATOM 736 N N . VAL A 1 102 ? 1.144 -10.862 -3.744 1.00 95.00 102 VAL A N 1
ATOM 737 C CA . VAL A 1 102 ? 2.023 -9.692 -3.726 1.00 95.00 102 VAL A CA 1
ATOM 738 C C . VAL A 1 102 ? 3.443 -10.201 -3.836 1.00 95.00 102 VAL A C 1
ATOM 740 O O . VAL A 1 102 ? 4.070 -10.511 -2.827 1.00 95.00 102 VAL A O 1
ATOM 743 N N . ASP A 1 103 ? 3.949 -10.308 -5.054 1.00 96.56 103 ASP A N 1
ATOM 744 C CA . ASP A 1 103 ? 5.338 -10.640 -5.356 1.00 96.56 103 ASP A CA 1
ATOM 745 C C . ASP A 1 103 ? 5.934 -9.639 -6.356 1.00 96.56 103 ASP A C 1
ATOM 747 O O . ASP A 1 103 ? 5.235 -8.764 -6.881 1.00 96.56 103 ASP A O 1
ATOM 751 N N . ALA A 1 104 ? 7.245 -9.735 -6.587 1.00 96.62 104 ALA A N 1
ATOM 752 C CA . ALA A 1 104 ? 7.932 -8.817 -7.489 1.00 96.62 104 ALA A CA 1
ATOM 753 C C . ALA A 1 104 ? 7.353 -8.852 -8.918 1.00 96.62 104 ALA A C 1
ATOM 755 O O . ALA A 1 104 ? 7.205 -7.801 -9.541 1.00 96.62 104 ALA A O 1
ATOM 756 N N . ALA A 1 105 ? 6.955 -10.027 -9.416 1.00 96.44 105 ALA A N 1
ATOM 757 C CA . ALA A 1 105 ? 6.414 -10.185 -10.765 1.00 96.44 105 ALA A CA 1
ATOM 758 C C . ALA A 1 105 ? 5.015 -9.562 -10.908 1.00 96.44 105 ALA A C 1
ATOM 760 O O . ALA A 1 105 ? 4.713 -8.925 -11.919 1.00 96.44 105 ALA A O 1
ATOM 761 N N . ALA A 1 106 ? 4.166 -9.693 -9.888 1.00 96.75 106 ALA A N 1
ATOM 762 C CA . ALA A 1 106 ? 2.858 -9.060 -9.817 1.00 96.75 106 ALA A CA 1
ATOM 763 C C . ALA A 1 106 ? 2.989 -7.533 -9.777 1.00 96.75 106 ALA A C 1
ATOM 765 O O . ALA A 1 106 ? 2.241 -6.834 -10.461 1.00 96.75 106 ALA A O 1
ATOM 766 N N . VAL A 1 107 ? 3.969 -7.006 -9.037 1.00 97.81 107 VAL A N 1
ATOM 767 C CA . VAL A 1 107 ? 4.268 -5.567 -8.992 1.00 97.81 107 VAL A CA 1
ATOM 768 C C . VAL A 1 107 ? 4.782 -5.054 -10.341 1.00 97.81 107 VAL A C 1
ATOM 770 O O . VAL A 1 107 ? 4.321 -4.016 -10.818 1.00 97.81 107 VAL A O 1
ATOM 773 N N . GLU A 1 108 ? 5.688 -5.780 -10.997 1.00 96.25 108 GLU A N 1
ATOM 774 C CA . GLU A 1 108 ? 6.141 -5.450 -12.354 1.00 96.25 108 GLU A CA 1
ATOM 775 C C . GLU A 1 108 ? 4.978 -5.456 -13.354 1.00 96.25 108 GLU A C 1
ATOM 777 O O . GLU A 1 108 ? 4.838 -4.529 -14.154 1.00 96.25 108 GLU A O 1
ATOM 782 N N . ALA A 1 109 ? 4.097 -6.458 -13.279 1.00 96.06 109 ALA A N 1
ATOM 783 C CA . ALA A 1 109 ? 2.911 -6.540 -14.122 1.00 96.06 109 ALA A CA 1
ATOM 784 C C . ALA A 1 109 ? 1.928 -5.390 -13.859 1.00 96.06 109 ALA A C 1
ATOM 786 O O . ALA A 1 109 ? 1.384 -4.836 -14.813 1.00 96.06 109 ALA A O 1
ATOM 787 N N . PHE A 1 110 ? 1.733 -5.010 -12.593 1.00 96.19 110 PHE A N 1
ATOM 788 C CA . PHE A 1 110 ? 0.868 -3.902 -12.184 1.00 96.19 110 PHE A CA 1
ATOM 789 C C . PHE A 1 110 ? 1.333 -2.560 -12.763 1.00 96.19 110 PHE A C 1
ATOM 791 O O . PHE A 1 110 ? 0.513 -1.723 -13.137 1.00 96.19 110 PHE A O 1
ATOM 798 N N . TRP A 1 111 ? 2.648 -2.365 -12.889 1.00 97.19 111 TRP A N 1
ATOM 799 C CA . TRP A 1 111 ? 3.230 -1.121 -13.388 1.00 97.19 111 TRP A CA 1
ATOM 800 C C . TRP A 1 111 ? 3.602 -1.118 -14.871 1.00 97.19 111 TRP A C 1
ATOM 802 O O . TRP A 1 111 ? 4.099 -0.094 -15.350 1.00 97.19 111 TRP A O 1
ATOM 812 N N . ARG A 1 112 ? 3.360 -2.219 -15.593 1.00 95.31 112 ARG A N 1
ATOM 813 C CA . ARG A 1 112 ? 3.801 -2.419 -16.984 1.00 95.31 112 ARG A CA 1
ATOM 814 C C . ARG A 1 112 ? 3.451 -1.243 -17.898 1.00 95.31 112 ARG A C 1
ATOM 816 O O . ARG A 1 112 ? 4.321 -0.735 -18.602 1.00 95.31 112 ARG A O 1
ATOM 823 N N . ASP A 1 113 ? 2.205 -0.787 -17.809 1.00 94.81 113 ASP A N 1
ATOM 824 C CA . ASP A 1 113 ? 1.626 0.207 -18.720 1.00 94.81 113 ASP A CA 1
ATOM 825 C C . ASP A 1 113 ? 1.453 1.585 -18.057 1.00 94.81 113 ASP A C 1
ATOM 827 O O . ASP A 1 113 ? 0.749 2.459 -18.562 1.00 94.81 113 ASP A O 1
ATOM 831 N N . VAL A 1 114 ? 2.095 1.796 -16.903 1.00 95.50 114 VAL A N 1
ATOM 832 C CA . VAL A 1 114 ? 1.982 3.026 -16.115 1.00 95.50 114 VAL A CA 1
ATOM 833 C C . VAL A 1 114 ? 3.325 3.739 -16.073 1.00 95.50 114 VAL A C 1
ATOM 835 O O . VAL A 1 114 ? 4.343 3.149 -15.701 1.00 95.50 114 VAL A O 1
ATOM 838 N N . ARG A 1 115 ? 3.331 5.030 -16.418 1.00 93.38 115 ARG A N 1
ATOM 839 C CA . ARG A 1 115 ? 4.502 5.898 -16.251 1.00 93.38 115 ARG A CA 1
ATOM 840 C C . ARG A 1 115 ? 4.745 6.193 -14.769 1.00 93.38 115 ARG A C 1
ATOM 842 O O . ARG A 1 115 ? 3.804 6.465 -14.026 1.00 93.38 115 ARG A O 1
ATOM 849 N N . LEU A 1 116 ? 6.009 6.175 -14.357 1.00 93.62 116 LEU A N 1
ATOM 850 C CA . LEU A 1 116 ? 6.438 6.431 -12.985 1.00 93.62 116 LEU A CA 1
ATOM 851 C C . LEU A 1 116 ? 7.235 7.747 -12.860 1.00 93.62 116 LEU A C 1
ATOM 853 O O . LEU A 1 116 ? 7.825 8.193 -13.847 1.00 93.62 116 LEU A O 1
ATOM 857 N N . PRO A 1 117 ? 7.275 8.370 -11.664 1.00 92.94 117 PRO A N 1
ATOM 858 C CA . PRO A 1 117 ? 6.577 7.964 -10.441 1.00 92.94 117 PRO A CA 1
ATOM 859 C C . PRO A 1 117 ? 5.063 8.197 -10.534 1.00 92.94 117 PRO A C 1
ATOM 861 O O . PRO A 1 117 ? 4.599 9.207 -11.059 1.00 92.94 117 PRO A O 1
ATOM 864 N N . SER A 1 118 ? 4.281 7.259 -10.001 1.00 94.19 118 SER A N 1
ATOM 865 C CA . SER A 1 118 ? 2.844 7.471 -9.804 1.00 94.19 118 SER A CA 1
ATOM 866 C C . SER A 1 118 ? 2.634 8.468 -8.656 1.00 94.19 118 SER A C 1
ATOM 868 O O . SER A 1 118 ? 3.397 8.425 -7.696 1.00 94.19 118 SER A O 1
ATOM 870 N N . PRO A 1 119 ? 1.584 9.309 -8.671 1.00 95.12 119 PRO A N 1
ATOM 871 C CA . PRO A 1 119 ? 1.223 10.112 -7.502 1.00 95.12 119 PRO A CA 1
ATOM 872 C C . PRO A 1 119 ? 0.931 9.221 -6.286 1.00 95.12 119 PRO A C 1
ATOM 874 O O . PRO A 1 119 ? 0.365 8.132 -6.448 1.00 95.12 119 PRO A O 1
ATOM 877 N N . LEU A 1 120 ? 1.296 9.705 -5.092 1.00 95.38 120 LEU A N 1
ATOM 878 C CA . LEU A 1 120 ? 1.006 9.085 -3.796 1.00 95.38 120 LEU A CA 1
ATOM 879 C C . LEU A 1 120 ? 0.015 9.941 -3.001 1.00 95.38 120 LEU A C 1
ATOM 881 O O . LEU A 1 120 ? 0.119 11.167 -2.969 1.00 95.38 120 LEU A O 1
ATOM 885 N N . THR A 1 121 ? -0.895 9.284 -2.291 1.00 95.56 121 THR A N 1
ATOM 886 C CA . THR A 1 121 ? -1.617 9.886 -1.162 1.00 95.56 121 THR A CA 1
ATOM 887 C C . THR A 1 121 ? -0.712 9.980 0.073 1.00 95.56 121 THR A C 1
ATOM 889 O O . THR A 1 121 ? 0.270 9.245 0.190 1.00 95.56 121 THR A O 1
ATOM 892 N N . GLU A 1 122 ? -1.056 10.833 1.043 1.00 93.69 122 GLU A N 1
ATOM 893 C CA . GLU A 1 122 ? -0.310 10.938 2.313 1.00 93.69 122 GLU A CA 1
ATOM 894 C C . GLU A 1 122 ? -0.203 9.585 3.032 1.00 93.69 122 GLU A C 1
ATOM 896 O O . GLU A 1 122 ? 0.852 9.209 3.544 1.00 93.69 122 GLU A O 1
ATOM 901 N N . ARG A 1 123 ? -1.289 8.809 3.012 1.00 93.94 123 ARG A N 1
ATOM 902 C CA . ARG A 1 123 ? -1.339 7.481 3.621 1.00 93.94 123 ARG A CA 1
ATOM 903 C C . ARG A 1 123 ? -0.441 6.473 2.904 1.00 93.94 123 ARG A C 1
ATOM 905 O O . ARG A 1 123 ? 0.249 5.699 3.563 1.00 93.94 123 ARG A O 1
ATOM 912 N N . GLU A 1 124 ? -0.435 6.479 1.574 1.00 96.81 124 GLU A N 1
ATOM 913 C CA . GLU A 1 124 ? 0.483 5.644 0.792 1.00 96.81 124 GLU A CA 1
ATOM 914 C C . GLU A 1 124 ? 1.938 6.023 1.069 1.00 96.81 124 GLU A C 1
ATOM 916 O O . GLU A 1 124 ? 2.759 5.131 1.259 1.00 96.81 124 GLU A O 1
ATOM 921 N N . ALA A 1 125 ? 2.255 7.317 1.175 1.00 96.19 125 ALA A N 1
ATOM 922 C CA . ALA A 1 125 ? 3.605 7.778 1.488 1.00 96.19 125 ALA A CA 1
ATOM 923 C C . ALA A 1 125 ? 4.097 7.253 2.849 1.00 96.19 125 ALA A C 1
ATOM 925 O O . ALA A 1 125 ? 5.233 6.789 2.953 1.00 96.19 125 ALA A O 1
ATOM 926 N N . LEU A 1 126 ? 3.234 7.245 3.873 1.00 95.31 126 LEU A N 1
ATOM 927 C CA . LEU A 1 126 ? 3.554 6.670 5.185 1.00 95.31 126 LEU A CA 1
ATOM 928 C C . LEU A 1 126 ? 3.827 5.161 5.116 1.00 95.31 126 LEU A C 1
ATOM 930 O O . LEU A 1 126 ? 4.787 4.682 5.722 1.00 95.31 126 LEU A O 1
ATOM 934 N N . LEU A 1 127 ? 2.999 4.412 4.382 1.00 96.62 127 LEU A N 1
ATOM 935 C CA . LEU A 1 127 ? 3.162 2.965 4.223 1.00 96.62 127 LEU A CA 1
ATOM 936 C C . LEU A 1 127 ? 4.429 2.622 3.434 1.00 96.62 127 LEU A C 1
ATOM 938 O O . LEU A 1 127 ? 5.192 1.763 3.867 1.00 96.62 127 LEU A O 1
ATOM 942 N N . VAL A 1 128 ? 4.672 3.315 2.319 1.00 97.69 128 VAL A N 1
ATOM 943 C CA . VAL A 1 128 ? 5.873 3.149 1.488 1.00 97.69 128 VAL A CA 1
ATOM 944 C C . VAL A 1 128 ? 7.128 3.411 2.312 1.00 97.69 128 VAL A C 1
ATOM 946 O O . VAL A 1 128 ? 8.009 2.556 2.367 1.00 97.69 128 VAL A O 1
ATOM 949 N N . TYR A 1 129 ? 7.174 4.542 3.022 1.00 96.25 129 TYR A N 1
ATOM 950 C CA . TYR A 1 129 ? 8.294 4.871 3.898 1.00 96.25 129 TYR A CA 1
ATOM 951 C C . TYR A 1 129 ? 8.505 3.801 4.975 1.00 96.25 129 TYR A C 1
ATOM 953 O O . TYR A 1 129 ? 9.622 3.328 5.169 1.00 96.25 129 TYR A O 1
ATOM 961 N N . GLY A 1 130 ? 7.433 3.384 5.657 1.00 95.88 130 GLY A N 1
ATOM 962 C CA . GLY A 1 130 ? 7.511 2.384 6.719 1.00 95.88 130 GLY A CA 1
ATOM 963 C C . GLY A 1 130 ? 7.970 1.005 6.237 1.00 95.88 130 GLY A C 1
ATOM 964 O O . GLY A 1 130 ? 8.697 0.330 6.963 1.00 95.88 130 GLY A O 1
ATOM 965 N N . LEU A 1 131 ? 7.578 0.596 5.026 1.00 96.94 131 LEU A N 1
ATOM 966 C CA . LEU A 1 131 ? 8.014 -0.658 4.407 1.00 96.94 131 LEU A CA 1
ATOM 967 C C . LEU A 1 131 ? 9.502 -0.626 4.063 1.00 96.94 131 LEU A C 1
ATOM 969 O O . LEU A 1 131 ? 10.235 -1.512 4.491 1.00 96.94 131 LEU A O 1
ATOM 973 N N . ILE A 1 132 ? 9.945 0.399 3.331 1.00 97.44 132 ILE A N 1
ATOM 974 C CA . ILE A 1 132 ? 11.348 0.537 2.916 1.00 97.44 132 ILE A CA 1
ATOM 975 C C . ILE A 1 132 ? 12.250 0.619 4.146 1.00 97.44 132 ILE A C 1
ATOM 977 O O . ILE A 1 132 ? 13.202 -0.148 4.266 1.00 97.44 132 ILE A O 1
ATOM 981 N N . TYR A 1 133 ? 11.889 1.473 5.109 1.00 95.88 133 TYR A N 1
ATOM 982 C CA . TYR A 1 133 ? 12.643 1.627 6.348 1.00 95.88 133 TYR A CA 1
ATOM 983 C C . TYR A 1 133 ? 12.769 0.306 7.113 1.00 95.88 133 TYR A C 1
ATOM 985 O O . TYR A 1 133 ? 13.846 -0.023 7.600 1.00 95.88 133 TYR A O 1
ATOM 993 N N . GLN A 1 134 ? 11.687 -0.474 7.202 1.00 95.50 134 GLN A N 1
ATOM 994 C CA . GLN A 1 134 ? 11.730 -1.767 7.880 1.00 95.50 134 GLN A CA 1
ATOM 995 C C . GLN A 1 134 ? 12.653 -2.761 7.169 1.00 95.50 134 GLN A C 1
ATOM 997 O O . GLN A 1 134 ? 13.412 -3.452 7.838 1.00 95.50 134 GLN A O 1
ATOM 1002 N N . VAL A 1 135 ? 12.610 -2.833 5.835 1.00 96.94 135 VAL A N 1
ATOM 1003 C CA . VAL A 1 135 ? 13.502 -3.721 5.073 1.00 96.94 135 VAL A CA 1
ATOM 1004 C C . VAL A 1 135 ? 14.962 -3.300 5.252 1.00 96.94 135 VAL A C 1
ATOM 1006 O O . VAL A 1 135 ? 15.825 -4.154 5.463 1.00 96.94 135 VAL A O 1
ATOM 1009 N N . HIS A 1 136 ? 15.245 -1.996 5.218 1.00 97.06 136 HIS A N 1
ATOM 1010 C CA . HIS A 1 136 ? 16.587 -1.471 5.473 1.00 97.06 136 HIS A CA 1
ATOM 1011 C C . HIS A 1 136 ? 17.086 -1.835 6.877 1.00 97.06 136 HIS A C 1
ATOM 1013 O O . HIS A 1 136 ? 18.231 -2.266 7.019 1.00 97.06 136 HIS A O 1
ATOM 1019 N N . ASP A 1 137 ? 16.231 -1.722 7.897 1.00 95.12 137 ASP A N 1
ATOM 1020 C CA . ASP A 1 137 ? 16.554 -2.083 9.285 1.00 95.12 137 ASP A CA 1
ATOM 1021 C C . ASP A 1 137 ? 16.794 -3.596 9.449 1.00 95.12 137 ASP A C 1
ATOM 1023 O O . ASP A 1 137 ? 17.832 -4.009 9.975 1.00 95.12 137 ASP A O 1
ATOM 1027 N N . ASP A 1 138 ? 15.902 -4.431 8.903 1.00 94.31 138 ASP A N 1
ATOM 1028 C CA . ASP A 1 138 ? 15.989 -5.896 8.975 1.00 94.31 138 ASP A CA 1
ATOM 1029 C C . ASP A 1 138 ? 17.267 -6.438 8.314 1.00 94.31 138 ASP A C 1
ATOM 1031 O O . ASP A 1 138 ? 17.871 -7.399 8.801 1.00 94.31 138 ASP A O 1
ATOM 1035 N N . HIS A 1 139 ? 17.712 -5.808 7.222 1.00 93.44 139 HIS A N 1
ATOM 1036 C CA . HIS A 1 139 ? 18.899 -6.219 6.467 1.00 93.44 139 HIS A CA 1
ATOM 1037 C C . HIS A 1 139 ? 20.158 -5.391 6.761 1.00 93.44 139 HIS A C 1
ATOM 1039 O O . HIS A 1 139 ? 21.229 -5.723 6.249 1.00 93.44 139 HIS A O 1
ATOM 1045 N N . ARG A 1 140 ? 20.059 -4.351 7.599 1.00 94.19 140 ARG A N 1
ATOM 1046 C CA . ARG A 1 140 ? 21.147 -3.425 7.969 1.00 94.19 140 ARG A CA 1
ATOM 1047 C C . ARG A 1 140 ? 21.884 -2.828 6.766 1.00 94.19 140 ARG A C 1
ATOM 1049 O O . ARG A 1 140 ? 23.113 -2.733 6.766 1.00 94.19 140 ARG A O 1
ATOM 1056 N N . ARG A 1 141 ? 21.135 -2.434 5.737 1.00 93.75 141 ARG A N 1
ATOM 1057 C CA . ARG A 1 141 ? 21.654 -1.805 4.514 1.00 93.75 141 ARG A CA 1
ATOM 1058 C C . ARG A 1 141 ? 20.649 -0.800 3.961 1.00 93.75 141 ARG A C 1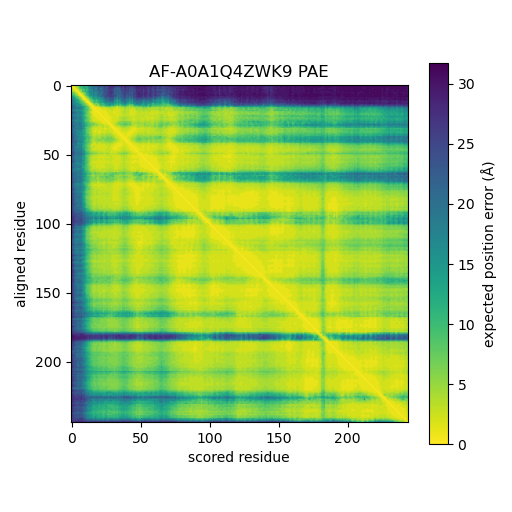
ATOM 1060 O O . ARG A 1 141 ? 19.456 -0.952 4.182 1.00 93.75 141 ARG A O 1
ATOM 1067 N N . ASN A 1 142 ? 21.130 0.174 3.196 1.00 91.62 142 ASN A N 1
ATOM 1068 C CA . ASN A 1 142 ? 20.296 1.231 2.608 1.00 91.62 142 ASN A CA 1
ATOM 1069 C C . ASN A 1 142 ? 19.695 0.831 1.248 1.00 91.62 142 ASN A C 1
ATOM 1071 O O . ASN A 1 142 ? 19.464 1.696 0.410 1.00 91.62 142 ASN A O 1
ATOM 1075 N N . GLU A 1 143 ? 19.512 -0.471 1.022 1.00 91.56 143 GLU A N 1
ATOM 1076 C CA . GLU A 1 143 ? 18.982 -1.035 -0.220 1.00 91.56 143 GLU A CA 1
ATOM 1077 C C . GLU A 1 143 ? 17.999 -2.175 0.093 1.00 91.56 143 GLU A C 1
ATOM 1079 O O . GLU A 1 143 ? 18.262 -3.049 0.931 1.00 91.56 143 GLU A O 1
ATOM 1084 N N . ALA A 1 144 ? 16.865 -2.178 -0.594 1.00 93.62 144 ALA A N 1
ATOM 1085 C CA . ALA A 1 144 ? 15.765 -3.114 -0.452 1.00 93.62 144 ALA A CA 1
ATOM 1086 C C . ALA A 1 144 ? 15.478 -3.786 -1.798 1.00 93.62 144 ALA A C 1
ATOM 1088 O O . ALA A 1 144 ? 15.052 -3.152 -2.761 1.00 93.62 144 ALA A O 1
ATOM 1089 N N . GLU A 1 145 ? 15.664 -5.104 -1.851 1.00 96.06 145 GLU A N 1
ATOM 1090 C CA . GLU A 1 145 ? 15.309 -5.872 -3.044 1.00 96.06 145 GLU A CA 1
ATOM 1091 C C . GLU A 1 145 ? 13.785 -5.934 -3.195 1.00 96.06 145 GLU A C 1
ATOM 1093 O O . GLU A 1 145 ? 13.074 -6.037 -2.183 1.00 96.06 145 GLU A O 1
ATOM 1098 N N . PRO A 1 146 ? 13.255 -5.984 -4.431 1.00 97.25 146 PRO A N 1
ATOM 1099 C CA . PRO A 1 146 ? 11.815 -6.029 -4.648 1.00 97.25 146 PRO A CA 1
ATOM 1100 C C . PRO A 1 146 ? 11.116 -7.162 -3.887 1.00 97.25 146 PRO A C 1
ATOM 1102 O O . PRO A 1 146 ? 10.066 -6.966 -3.271 1.00 97.25 146 PRO A O 1
ATOM 1105 N N . GLU A 1 147 ? 11.742 -8.340 -3.860 1.00 97.00 147 GLU A N 1
ATOM 1106 C CA . GLU A 1 147 ? 11.195 -9.511 -3.179 1.00 97.00 147 GLU A CA 1
ATOM 1107 C C . GLU A 1 147 ? 11.227 -9.377 -1.650 1.00 97.00 147 GLU A C 1
ATOM 1109 O O . GLU A 1 147 ? 10.360 -9.920 -0.971 1.00 97.00 147 GLU A O 1
ATOM 1114 N N . GLN A 1 148 ? 12.165 -8.611 -1.082 1.00 97.75 148 GLN A N 1
ATOM 1115 C CA . GLN A 1 148 ? 12.199 -8.345 0.361 1.00 97.75 148 GLN A CA 1
ATOM 1116 C C . GLN A 1 148 ? 11.019 -7.466 0.780 1.00 97.75 148 GLN A C 1
ATOM 1118 O O . GLN A 1 148 ? 10.330 -7.782 1.752 1.00 97.75 148 GLN A O 1
ATOM 1123 N N . ILE A 1 149 ? 10.735 -6.416 0.002 1.00 97.94 149 ILE A N 1
ATOM 1124 C CA . ILE A 1 149 ? 9.576 -5.539 0.212 1.00 97.94 149 ILE A CA 1
ATOM 1125 C C . ILE A 1 149 ? 8.279 -6.349 0.105 1.00 97.94 149 ILE A C 1
ATOM 1127 O O . ILE A 1 149 ? 7.441 -6.317 1.010 1.00 97.94 149 ILE A O 1
ATOM 1131 N N . CYS A 1 150 ? 8.128 -7.123 -0.972 1.00 97.75 150 CYS A N 1
ATOM 1132 C CA . CYS A 1 150 ? 6.936 -7.938 -1.194 1.00 97.75 150 CYS A CA 1
ATOM 1133 C C . CYS A 1 150 ? 6.773 -9.011 -0.108 1.00 97.75 150 CYS A C 1
ATOM 1135 O O . CYS A 1 150 ? 5.684 -9.178 0.439 1.00 97.75 150 CYS A O 1
ATOM 1137 N N . SER A 1 151 ? 7.859 -9.683 0.283 1.00 95.81 151 SER A N 1
ATOM 1138 C CA . SER A 1 151 ? 7.859 -10.668 1.366 1.00 95.81 151 SER A CA 1
ATOM 1139 C C . SER A 1 151 ? 7.453 -10.051 2.707 1.00 95.81 151 SER A C 1
ATOM 1141 O O . SER A 1 151 ? 6.650 -10.645 3.428 1.00 95.81 151 SER A O 1
ATOM 1143 N N . LEU A 1 152 ? 7.915 -8.840 3.035 1.00 95.31 152 LEU A N 1
ATOM 1144 C CA . LEU A 1 152 ? 7.497 -8.139 4.251 1.00 95.31 152 LEU A CA 1
ATOM 1145 C C . LEU A 1 152 ? 5.980 -7.892 4.258 1.00 95.31 152 LEU A C 1
ATOM 1147 O O . LEU A 1 152 ? 5.303 -8.229 5.237 1.00 95.31 152 LEU A O 1
ATOM 1151 N N . VAL A 1 153 ? 5.415 -7.406 3.146 1.00 95.50 153 VAL A N 1
ATOM 1152 C CA . VAL A 1 153 ? 3.956 -7.276 2.977 1.00 95.50 153 VAL A CA 1
ATOM 1153 C C . VAL A 1 153 ? 3.277 -8.643 3.104 1.00 95.50 153 VAL A C 1
ATOM 1155 O O . VAL A 1 153 ? 2.263 -8.758 3.799 1.00 95.50 153 VAL A O 1
ATOM 1158 N N . ARG A 1 154 ? 3.857 -9.703 2.519 1.00 92.81 154 ARG A N 1
ATOM 1159 C CA . ARG A 1 154 ? 3.377 -11.094 2.590 1.00 92.81 154 ARG A CA 1
ATOM 1160 C C . ARG A 1 154 ? 3.562 -11.780 3.952 1.00 92.81 154 ARG A C 1
ATOM 1162 O O . ARG A 1 154 ? 2.898 -12.773 4.224 1.00 92.81 154 ARG A O 1
ATOM 1169 N N . GLN A 1 155 ? 4.352 -11.272 4.882 1.00 91.69 155 GLN A N 1
ATOM 1170 C CA . GLN A 1 155 ? 4.551 -11.933 6.181 1.00 91.69 155 GLN A CA 1
ATOM 1171 C C . GLN A 1 155 ? 3.950 -11.107 7.320 1.00 91.69 155 GLN A C 1
ATOM 1173 O O . GLN A 1 155 ? 3.063 -11.572 8.052 1.00 91.69 155 GLN A O 1
ATOM 1178 N N . ALA A 1 156 ? 4.354 -9.843 7.417 1.00 89.81 156 ALA A N 1
ATOM 1179 C CA . ALA A 1 156 ? 3.897 -8.921 8.448 1.00 89.81 156 ALA A CA 1
ATOM 1180 C C . ALA A 1 156 ? 2.498 -8.364 8.144 1.00 89.81 156 ALA A C 1
ATOM 1182 O O . ALA A 1 156 ? 1.657 -8.292 9.041 1.00 89.81 156 ALA A O 1
ATOM 1183 N N . GLY A 1 157 ? 2.220 -8.064 6.874 1.00 91.69 157 GLY A N 1
ATOM 1184 C CA . GLY A 1 157 ? 1.017 -7.346 6.463 1.00 91.69 157 GLY A CA 1
ATOM 1185 C C . GLY A 1 157 ? 1.095 -5.844 6.715 1.00 91.69 157 GLY A C 1
ATOM 1186 O O . GLY A 1 157 ? 1.831 -5.373 7.581 1.00 91.69 157 GLY A O 1
ATOM 1187 N N . LEU A 1 158 ? 0.313 -5.087 5.948 1.00 93.31 158 LEU A N 1
ATOM 1188 C CA . LEU A 1 158 ? 0.324 -3.627 5.979 1.00 93.31 158 LEU A CA 1
ATOM 1189 C C . LEU A 1 158 ? -0.100 -3.046 7.332 1.00 93.31 158 LEU A C 1
ATOM 1191 O O . LEU A 1 158 ? 0.436 -2.018 7.746 1.00 93.31 158 LEU A O 1
ATOM 1195 N N . ALA A 1 159 ? -1.007 -3.706 8.061 1.00 92.31 159 ALA A N 1
ATOM 1196 C CA . ALA A 1 159 ? -1.451 -3.201 9.360 1.00 92.31 159 ALA A CA 1
ATOM 1197 C C . ALA A 1 159 ? -0.295 -3.105 10.362 1.00 92.31 159 ALA A C 1
ATOM 1199 O O . ALA A 1 159 ? -0.251 -2.171 11.154 1.00 92.31 159 ALA A O 1
ATOM 1200 N N . ALA A 1 160 ? 0.670 -4.031 10.316 1.00 90.62 160 ALA A N 1
ATOM 1201 C CA . ALA A 1 160 ? 1.821 -4.005 11.216 1.00 90.62 160 ALA A CA 1
ATOM 1202 C C . ALA A 1 160 ? 2.699 -2.761 11.003 1.00 90.62 160 ALA A C 1
ATOM 1204 O O . ALA A 1 160 ? 3.260 -2.234 11.962 1.00 90.62 160 ALA A O 1
ATOM 1205 N N . ILE A 1 161 ? 2.786 -2.275 9.761 1.00 92.00 161 ILE A N 1
ATOM 1206 C CA . ILE A 1 161 ? 3.504 -1.044 9.420 1.00 92.00 161 ILE A CA 1
ATOM 1207 C C . ILE A 1 161 ? 2.735 0.170 9.939 1.00 92.00 161 ILE A C 1
ATOM 1209 O O . ILE A 1 161 ? 3.307 1.025 10.612 1.00 92.00 161 ILE A O 1
ATOM 1213 N N . LEU A 1 162 ? 1.425 0.210 9.692 1.00 90.25 162 LEU A N 1
ATOM 1214 C CA . LEU A 1 162 ? 0.575 1.330 10.087 1.00 90.25 162 LEU A CA 1
ATOM 1215 C C . LEU A 1 162 ? 0.441 1.472 11.610 1.00 90.25 162 LEU A C 1
ATOM 1217 O O . LEU A 1 162 ? 0.436 2.583 12.126 1.00 90.25 162 LEU A O 1
ATOM 1221 N N . LEU A 1 163 ? 0.411 0.361 12.351 1.00 89.94 163 LEU A N 1
ATOM 1222 C CA . LEU A 1 163 ? 0.311 0.359 13.817 1.00 89.94 163 LEU A CA 1
ATOM 1223 C C . LEU A 1 163 ? 1.508 1.009 14.526 1.00 89.94 163 LEU A C 1
ATOM 1225 O O . LEU A 1 163 ? 1.410 1.337 15.705 1.00 89.94 163 LEU A O 1
ATOM 1229 N N . ARG A 1 164 ? 2.625 1.230 13.827 1.00 88.12 164 ARG A N 1
ATOM 1230 C CA . ARG A 1 164 ? 3.774 1.994 14.347 1.00 88.12 164 ARG A CA 1
ATOM 1231 C C . ARG A 1 164 ? 3.556 3.507 14.296 1.00 88.12 164 ARG A C 1
ATOM 1233 O O . ARG A 1 164 ? 4.340 4.250 14.876 1.00 88.12 164 ARG A O 1
ATOM 1240 N N . ARG A 1 165 ? 2.513 3.945 13.589 1.00 85.75 165 ARG A N 1
ATOM 1241 C CA . ARG A 1 165 ? 2.059 5.329 13.436 1.00 85.75 165 ARG A CA 1
A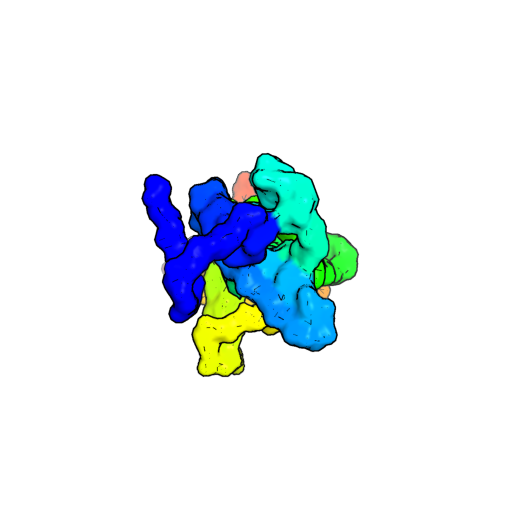TOM 1242 C C . ARG A 1 165 ? 0.578 5.408 13.822 1.00 85.75 165 ARG A C 1
ATOM 1244 O O . ARG A 1 165 ? -0.265 5.635 12.954 1.00 85.75 165 ARG A O 1
ATOM 1251 N N . PRO A 1 166 ? 0.229 5.147 15.097 1.00 80.88 166 PRO A N 1
ATOM 1252 C CA . PRO A 1 166 ? -1.165 5.092 15.539 1.00 80.88 166 PRO A CA 1
ATOM 1253 C C . PRO A 1 166 ? -1.947 6.381 15.243 1.00 80.88 166 PRO A C 1
ATOM 1255 O O . PRO A 1 166 ? -3.153 6.326 15.030 1.00 80.88 166 PRO A O 1
ATOM 1258 N N . GLU A 1 167 ? -1.266 7.524 15.140 1.00 84.38 167 GLU A N 1
ATOM 1259 C CA . GLU A 1 167 ? -1.828 8.812 14.732 1.00 84.38 167 GLU A CA 1
ATOM 1260 C C . GLU A 1 167 ? -2.420 8.828 13.311 1.00 84.38 167 GLU A C 1
ATOM 1262 O O . GLU A 1 167 ? -3.247 9.684 13.006 1.00 84.38 167 GLU A O 1
ATOM 1267 N N . ALA A 1 168 ? -2.020 7.891 12.448 1.00 86.62 168 ALA A N 1
ATOM 1268 C CA . ALA A 1 168 ? -2.501 7.768 11.073 1.00 86.62 168 ALA A CA 1
ATOM 1269 C C . ALA A 1 168 ? -3.718 6.832 10.932 1.00 86.62 168 ALA A C 1
ATOM 1271 O O . ALA A 1 168 ? -4.244 6.669 9.826 1.00 86.62 168 ALA A O 1
ATOM 1272 N N . LEU A 1 169 ? -4.154 6.192 12.025 1.00 92.50 169 LEU A N 1
ATOM 1273 C CA . LEU A 1 169 ? -5.300 5.287 12.018 1.00 92.50 169 LEU A CA 1
ATOM 1274 C C . LEU A 1 169 ? -6.609 6.072 11.996 1.00 92.50 169 LEU A C 1
ATOM 1276 O O . LEU A 1 169 ? -6.835 6.981 12.796 1.00 92.50 169 LEU A O 1
ATOM 1280 N N . THR A 1 170 ? -7.525 5.662 11.124 1.00 94.25 170 THR A N 1
ATOM 1281 C CA . THR A 1 170 ? -8.911 6.132 11.216 1.00 94.25 170 THR A CA 1
ATOM 1282 C C . THR A 1 170 ? -9.599 5.535 12.457 1.00 94.25 170 THR A C 1
ATOM 1284 O O . THR A 1 170 ? -9.143 4.524 13.001 1.00 94.25 170 THR A O 1
ATOM 1287 N N . PRO A 1 171 ? -10.737 6.095 12.912 1.00 95.44 171 PRO A N 1
ATOM 1288 C CA . PRO A 1 171 ? -11.488 5.530 14.033 1.00 95.44 171 PRO A CA 1
ATOM 1289 C C . PRO A 1 171 ? -11.835 4.044 13.861 1.00 95.44 171 PRO A C 1
ATOM 1291 O O . PRO A 1 171 ? -11.671 3.268 14.801 1.00 95.44 171 PRO A O 1
ATOM 1294 N N . ALA A 1 172 ? -12.265 3.626 12.667 1.00 94.62 172 ALA A N 1
ATOM 1295 C CA . ALA A 1 172 ? -12.594 2.229 12.390 1.00 94.62 172 ALA A CA 1
ATOM 1296 C C . ALA A 1 172 ? -11.361 1.321 12.491 1.00 94.62 172 ALA A C 1
ATOM 1298 O O . ALA A 1 172 ? -11.428 0.224 13.042 1.00 94.62 172 ALA A O 1
ATOM 1299 N N . GLU A 1 173 ? -10.209 1.792 12.026 1.00 94.12 173 GLU A N 1
ATOM 1300 C CA . GLU A 1 173 ? -8.944 1.056 12.050 1.00 94.12 173 GLU A CA 1
ATOM 1301 C C . GLU A 1 173 ? -8.375 0.911 13.455 1.00 94.12 173 GLU A C 1
ATOM 1303 O O . GLU A 1 173 ? -7.951 -0.180 13.835 1.00 94.12 173 GLU A O 1
ATOM 1308 N N . LEU A 1 174 ? -8.432 1.979 14.254 1.00 94.25 174 LEU A N 1
ATOM 1309 C CA . LEU A 1 174 ? -8.046 1.949 15.661 1.00 94.25 174 LEU A CA 1
ATOM 1310 C C . LEU A 1 174 ? -8.851 0.887 16.420 1.00 94.25 174 LEU A C 1
ATOM 1312 O O . LEU A 1 174 ? -8.297 0.065 17.152 1.00 94.25 174 LEU A O 1
ATOM 1316 N N . LEU A 1 175 ? -10.173 0.878 16.232 1.00 93.62 175 LEU A N 1
ATOM 1317 C CA . LEU A 1 175 ? -11.033 -0.110 16.875 1.00 93.62 175 LEU A CA 1
ATOM 1318 C C . LEU A 1 175 ? -10.813 -1.510 16.287 1.00 93.62 175 LEU A C 1
ATOM 1320 O O . LEU A 1 175 ? -10.775 -2.484 17.036 1.00 93.62 175 LEU A O 1
ATOM 1324 N N . THR A 1 176 ? -10.607 -1.627 14.976 1.00 93.62 176 THR A N 1
ATOM 1325 C CA . THR A 1 176 ? -10.304 -2.905 14.315 1.00 93.62 176 THR A CA 1
ATOM 1326 C C . THR A 1 176 ? -9.021 -3.517 14.867 1.00 93.62 176 THR A C 1
ATOM 1328 O O . THR A 1 176 ? -9.019 -4.694 15.218 1.00 93.62 176 THR A O 1
ATOM 1331 N N . ALA A 1 177 ? -7.961 -2.729 15.047 1.00 91.44 177 ALA A N 1
ATOM 1332 C CA . ALA A 1 177 ? -6.705 -3.191 15.630 1.00 91.44 177 ALA A CA 1
ATOM 1333 C C . ALA A 1 177 ? -6.888 -3.813 17.024 1.00 91.44 177 ALA A C 1
ATOM 1335 O O . ALA A 1 177 ? -6.200 -4.772 17.371 1.00 91.44 177 ALA A O 1
ATOM 1336 N N . ARG A 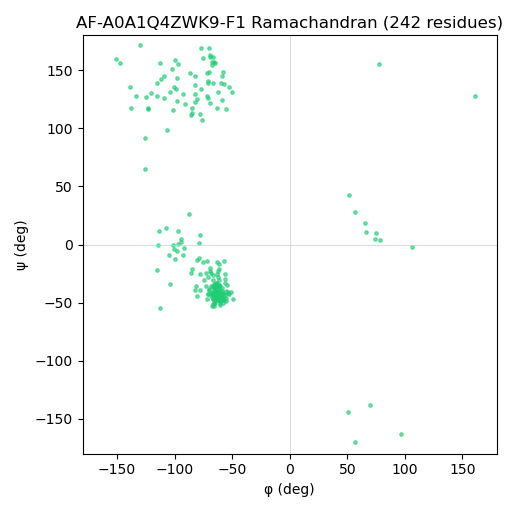1 178 ? -7.845 -3.305 17.810 1.00 90.62 178 ARG A N 1
ATOM 1337 C CA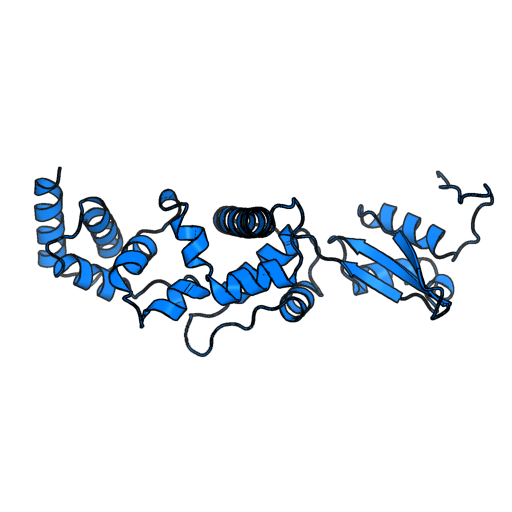 . ARG A 1 178 ? -8.188 -3.847 19.129 1.00 90.62 178 ARG A CA 1
ATOM 1338 C C . ARG A 1 178 ? -9.102 -5.071 19.060 1.00 90.62 178 ARG A C 1
ATOM 1340 O O . ARG A 1 178 ? -8.891 -6.023 19.809 1.00 90.62 178 ARG A O 1
ATOM 1347 N N . TYR A 1 179 ? -10.141 -5.034 18.226 1.00 90.56 179 TYR A N 1
ATOM 1348 C CA . TYR A 1 179 ? -11.259 -5.987 18.294 1.00 90.56 179 TYR A CA 1
ATOM 1349 C C . TYR A 1 179 ? -11.264 -7.070 17.216 1.00 90.56 179 TYR A C 1
ATOM 1351 O O . TYR A 1 179 ? -12.041 -8.018 17.338 1.00 90.56 179 TYR A O 1
ATOM 1359 N N . ALA A 1 180 ? -10.406 -6.992 16.1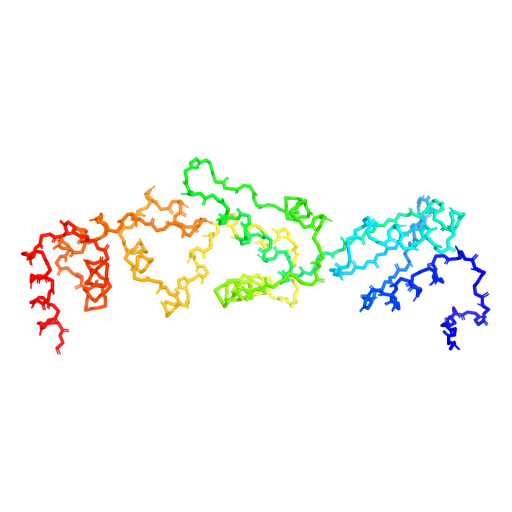96 1.00 82.00 180 ALA A N 1
ATOM 1360 C CA . ALA A 1 180 ? -10.356 -7.992 15.126 1.00 82.00 180 ALA A CA 1
ATOM 1361 C C . ALA A 1 180 ? -10.013 -9.410 15.621 1.00 82.00 180 ALA A C 1
ATOM 1363 O O . ALA A 1 180 ? -10.290 -10.391 14.921 1.00 82.00 180 ALA A O 1
ATOM 1364 N N . GLY A 1 181 ? -9.470 -9.547 16.840 1.00 68.75 181 GLY A N 1
ATOM 1365 C CA . GLY A 1 181 ? -9.020 -10.829 17.382 1.00 68.75 181 GLY A CA 1
ATOM 1366 C C . GLY A 1 181 ? -7.985 -11.486 16.464 1.00 68.75 181 GLY A C 1
ATOM 1367 O O . GLY A 1 181 ? -7.496 -10.871 15.528 1.00 68.75 181 GLY A O 1
ATOM 1368 N N . SER A 1 182 ? -7.624 -12.744 16.709 1.00 57.31 182 SER A N 1
ATOM 1369 C CA . SER A 1 182 ? -6.590 -13.437 15.923 1.00 57.31 182 SER A CA 1
ATOM 1370 C C . SER A 1 182 ? -7.063 -13.937 14.546 1.00 57.31 182 SER A C 1
ATOM 1372 O O . SER A 1 182 ? -6.240 -14.053 13.643 1.00 57.31 182 SER A O 1
ATOM 1374 N N . HIS A 1 183 ? -8.366 -14.203 14.353 1.00 45.53 183 HIS A N 1
ATOM 1375 C CA . HIS A 1 183 ? -8.884 -14.908 13.162 1.00 45.53 183 HIS A CA 1
ATOM 1376 C C . HIS A 1 183 ? -9.803 -14.073 12.246 1.00 45.53 183 HIS A C 1
ATOM 1378 O O . HIS A 1 183 ? -9.881 -14.370 11.060 1.00 45.53 183 HIS A O 1
ATOM 1384 N N . GLY A 1 184 ? -10.442 -12.993 12.729 1.00 52.94 184 GLY A N 1
ATOM 1385 C CA . GLY A 1 184 ? -11.151 -12.012 11.871 1.00 52.94 184 GLY A CA 1
ATOM 1386 C C . GLY A 1 184 ? -10.211 -11.005 11.187 1.00 52.94 184 GLY A C 1
ATOM 1387 O O . GLY A 1 184 ? -10.637 -10.099 10.484 1.00 52.94 184 GLY A O 1
ATOM 1388 N N . HIS A 1 185 ? -8.918 -11.185 11.438 1.00 65.62 185 HIS A N 1
ATOM 1389 C CA . HIS A 1 185 ? -7.801 -10.282 11.230 1.00 65.62 185 HIS A CA 1
ATOM 1390 C C . HIS A 1 185 ? -7.161 -10.261 9.827 1.00 65.62 185 HIS A C 1
ATOM 1392 O O . HIS A 1 185 ? -6.495 -9.271 9.546 1.00 65.62 185 HIS A O 1
ATOM 1398 N N . PRO A 1 186 ? -7.272 -11.270 8.933 1.00 84.81 186 PRO A N 1
ATOM 1399 C CA . PRO A 1 186 ? -6.513 -11.251 7.675 1.00 84.81 186 PRO A CA 1
ATOM 1400 C C . PRO A 1 186 ? -6.842 -10.071 6.751 1.00 84.81 186 PRO A C 1
ATOM 1402 O O . PRO A 1 186 ? -5.921 -9.460 6.209 1.00 84.81 186 PRO A O 1
ATOM 1405 N N . ALA A 1 187 ? -8.125 -9.717 6.622 1.00 89.44 187 ALA A N 1
ATOM 1406 C CA . ALA A 1 187 ? -8.576 -8.596 5.796 1.00 89.44 187 ALA A CA 1
ATOM 1407 C C . ALA A 1 187 ? -7.976 -7.263 6.278 1.00 89.44 187 ALA A C 1
ATOM 1409 O O . ALA A 1 187 ? -7.389 -6.521 5.493 1.00 89.44 187 ALA A O 1
ATOM 1410 N N . TRP A 1 188 ? -7.995 -7.019 7.591 1.00 91.44 188 TRP A N 1
ATOM 1411 C CA . TRP A 1 188 ? -7.326 -5.869 8.196 1.00 91.44 188 TRP A CA 1
ATOM 1412 C C . TRP A 1 188 ? -5.803 -5.945 8.050 1.00 91.44 188 TRP A C 1
ATOM 1414 O O . TRP A 1 188 ? -5.169 -5.030 7.534 1.00 91.44 188 TRP A O 1
ATOM 1424 N N . ARG A 1 189 ? -5.204 -7.064 8.471 1.00 91.19 189 ARG A N 1
ATOM 1425 C CA . ARG A 1 189 ? -3.749 -7.251 8.523 1.00 91.19 189 ARG A CA 1
ATOM 1426 C C . ARG A 1 189 ? -3.090 -6.993 7.189 1.00 91.19 189 ARG A C 1
ATOM 1428 O O . ARG A 1 189 ? -2.035 -6.368 7.142 1.00 91.19 189 ARG A O 1
ATOM 1435 N N . TYR A 1 190 ? -3.675 -7.554 6.141 1.00 91.12 190 TYR A N 1
ATOM 1436 C CA . TYR A 1 190 ? -3.042 -7.653 4.840 1.00 91.12 190 TYR A CA 1
ATOM 1437 C C . TYR A 1 190 ? -3.603 -6.649 3.848 1.00 91.12 190 TYR A C 1
ATOM 1439 O O . TYR A 1 190 ? -2.823 -6.129 3.063 1.00 91.12 190 TYR A O 1
ATOM 1447 N N . CYS A 1 191 ? -4.894 -6.326 3.936 1.00 92.75 191 CYS A N 1
ATOM 1448 C CA . CYS A 1 191 ? -5.579 -5.485 2.954 1.00 92.75 191 CYS A CA 1
ATOM 1449 C C . CYS A 1 191 ? -6.040 -4.140 3.538 1.00 92.75 191 CYS A C 1
ATOM 1451 O O . CYS A 1 191 ? -6.615 -3.334 2.819 1.00 92.75 191 CYS A O 1
ATOM 1453 N N . LEU A 1 192 ? -5.795 -3.884 4.833 1.00 92.94 192 LEU A N 1
ATOM 1454 C CA . LEU A 1 192 ? -6.254 -2.692 5.561 1.00 92.94 192 LEU A CA 1
ATOM 1455 C C . LEU A 1 192 ? -7.774 -2.485 5.517 1.00 92.94 192 LEU A C 1
ATOM 1457 O O . LEU A 1 192 ? -8.251 -1.363 5.649 1.00 92.94 192 LEU A O 1
ATOM 1461 N N . VAL A 1 193 ? -8.541 -3.568 5.380 1.00 92.69 193 VAL A N 1
ATOM 1462 C CA . VAL A 1 193 ? -10.005 -3.507 5.409 1.00 92.69 193 VAL A CA 1
ATOM 1463 C C . VAL A 1 193 ? -10.471 -3.562 6.867 1.00 92.69 193 VAL A C 1
ATOM 1465 O O . VAL A 1 193 ? -10.253 -4.586 7.529 1.00 92.69 193 VAL A O 1
ATOM 1468 N N . PRO A 1 194 ? -11.066 -2.480 7.407 1.00 91.81 194 PRO A N 1
ATOM 1469 C CA . PRO A 1 194 ? -11.544 -2.467 8.780 1.00 91.81 194 PRO A CA 1
ATOM 1470 C C . PRO A 1 194 ? -12.763 -3.381 8.955 1.00 91.81 194 PRO A C 1
ATOM 1472 O O . PRO A 1 194 ? -13.450 -3.745 8.001 1.00 91.81 194 PRO A O 1
ATOM 1475 N N . MET A 1 195 ? -13.052 -3.752 10.201 1.00 90.56 195 MET A N 1
ATOM 1476 C CA . MET A 1 195 ? -14.329 -4.386 10.525 1.00 90.56 195 MET A CA 1
ATOM 1477 C C . MET A 1 195 ? -15.488 -3.412 10.294 1.00 90.56 195 MET A C 1
ATOM 1479 O O . MET A 1 195 ? -15.321 -2.204 10.404 1.00 90.56 195 MET A O 1
ATOM 1483 N N . ASP A 1 196 ? -16.679 -3.966 10.078 1.00 90.75 196 ASP A N 1
ATOM 1484 C CA . ASP A 1 196 ? -17.930 -3.206 10.028 1.00 90.75 196 ASP A CA 1
ATOM 1485 C C . ASP A 1 196 ? -18.106 -2.267 11.241 1.00 90.75 196 ASP A C 1
ATOM 1487 O O . ASP A 1 196 ? -17.993 -2.692 12.399 1.00 90.75 196 ASP A O 1
ATOM 1491 N N . ASP A 1 197 ? -18.450 -1.007 10.971 1.00 93.44 197 ASP A N 1
ATOM 1492 C CA . ASP A 1 197 ? -18.577 0.051 11.977 1.00 93.44 197 ASP A CA 1
ATOM 1493 C C . ASP A 1 197 ? -19.618 -0.294 13.050 1.00 93.44 197 ASP A C 1
ATOM 1495 O O . ASP A 1 197 ? -19.368 -0.121 14.248 1.00 93.44 197 ASP A O 1
ATOM 1499 N N . ALA A 1 198 ? -20.771 -0.856 12.667 1.00 92.56 198 ALA A N 1
ATOM 1500 C CA . ALA A 1 198 ? -21.807 -1.241 13.627 1.00 92.56 198 ALA A CA 1
ATOM 1501 C C . ALA A 1 198 ? -21.336 -2.384 14.544 1.00 92.56 198 ALA A C 1
ATOM 1503 O O . ALA A 1 198 ? -21.690 -2.456 15.729 1.00 92.56 198 ALA A O 1
ATOM 1504 N N . ARG A 1 199 ? -20.509 -3.302 14.034 1.00 91.94 199 ARG A N 1
ATOM 1505 C CA . ARG A 1 199 ? -19.837 -4.326 14.842 1.00 91.94 199 ARG A CA 1
ATOM 1506 C C . ARG A 1 199 ? -18.790 -3.722 15.779 1.00 91.94 199 ARG A C 1
ATOM 1508 O O . ARG A 1 199 ? -18.748 -4.130 16.940 1.00 91.94 199 ARG A O 1
ATOM 1515 N N . LEU A 1 200 ? -18.000 -2.752 15.324 1.00 93.75 200 LEU A N 1
ATOM 1516 C CA . LEU A 1 200 ? -17.000 -2.061 16.147 1.00 93.75 200 LEU A CA 1
ATOM 1517 C C . LEU A 1 200 ? -17.642 -1.275 17.296 1.00 93.75 200 LEU A C 1
ATOM 1519 O O . LEU A 1 200 ? -17.224 -1.414 18.446 1.00 93.75 200 LEU A O 1
ATOM 1523 N N . VAL A 1 201 ? -18.708 -0.518 17.023 1.00 94.38 201 VAL A N 1
ATOM 1524 C CA . VAL A 1 201 ? -19.463 0.219 18.050 1.00 94.38 201 VAL A CA 1
ATOM 1525 C C . VAL A 1 201 ? -20.029 -0.737 19.103 1.00 94.38 201 VAL A C 1
ATOM 1527 O O . VAL A 1 201 ? -19.881 -0.490 20.302 1.00 94.38 201 VAL A O 1
ATOM 1530 N N . ARG A 1 202 ? -20.622 -1.865 18.683 1.00 92.56 202 ARG A N 1
ATOM 1531 C CA . ARG A 1 202 ? -21.114 -2.900 19.612 1.00 92.56 202 ARG A CA 1
ATOM 1532 C C . ARG A 1 202 ? -19.992 -3.503 20.458 1.00 92.56 202 ARG A C 1
ATOM 1534 O O . ARG A 1 202 ? -20.185 -3.700 21.656 1.00 92.56 202 ARG A O 1
ATOM 1541 N N . ALA A 1 203 ? -18.825 -3.759 19.867 1.00 93.56 203 ALA A N 1
ATOM 1542 C CA . ALA A 1 203 ? -17.668 -4.278 20.593 1.00 93.56 203 ALA A CA 1
ATOM 1543 C C . ALA A 1 203 ? -17.192 -3.300 21.682 1.00 93.56 203 ALA A C 1
ATOM 1545 O O . ALA A 1 203 ? -17.009 -3.704 22.829 1.00 93.56 203 ALA A O 1
ATOM 1546 N N . VAL A 1 204 ? -17.091 -2.003 21.369 1.00 95.19 204 VAL A N 1
ATOM 1547 C CA . VAL A 1 204 ? -16.725 -0.961 22.349 1.00 95.19 204 VAL A CA 1
ATOM 1548 C C . VAL A 1 204 ? -17.778 -0.809 23.446 1.00 95.19 204 VAL A C 1
ATOM 1550 O O . VAL A 1 204 ? -17.447 -0.615 24.620 1.00 95.19 204 VAL A O 1
ATOM 1553 N N . HIS A 1 205 ? -19.058 -0.889 23.082 1.00 93.12 205 HIS A N 1
ATOM 1554 C CA . HIS A 1 205 ? -20.157 -0.810 24.040 1.00 93.12 205 HIS A CA 1
ATOM 1555 C C . HIS A 1 205 ? -20.085 -1.939 25.078 1.00 93.12 205 HIS A C 1
ATOM 1557 O O . HIS A 1 205 ? -20.209 -1.665 26.275 1.00 93.12 205 HIS A O 1
ATOM 1563 N N . ALA A 1 206 ? -19.794 -3.165 24.633 1.00 92.94 206 ALA A N 1
ATOM 1564 C CA . ALA A 1 206 ? -19.643 -4.339 25.491 1.00 92.94 206 ALA A CA 1
ATOM 1565 C C . ALA A 1 206 ? -18.323 -4.363 26.291 1.00 92.94 206 ALA A C 1
ATOM 1567 O O . ALA A 1 206 ? -18.288 -4.894 27.404 1.00 92.94 206 ALA A O 1
ATOM 1568 N N . ASP A 1 207 ? -17.242 -3.780 25.764 1.00 93.75 207 ASP A N 1
ATOM 1569 C CA . ASP A 1 207 ? -15.932 -3.751 26.418 1.00 93.75 207 ASP A CA 1
ATOM 1570 C C . ASP A 1 207 ? -15.889 -2.722 27.559 1.00 93.75 207 ASP A C 1
ATOM 1572 O O . ASP A 1 207 ? -15.801 -1.513 27.338 1.00 93.75 207 ASP A O 1
ATOM 1576 N N . ARG A 1 208 ? -15.881 -3.201 28.809 1.00 92.00 208 ARG A N 1
ATOM 1577 C CA . ARG A 1 208 ? -15.765 -2.358 30.016 1.00 92.00 208 ARG A CA 1
ATOM 1578 C C . ARG A 1 208 ? -14.389 -1.708 30.182 1.00 92.00 208 ARG A C 1
ATOM 1580 O O . ARG A 1 208 ? -14.285 -0.715 30.894 1.00 92.00 208 ARG A O 1
ATOM 1587 N N . THR A 1 209 ? -13.366 -2.246 29.528 1.00 92.81 209 THR A N 1
ATOM 1588 C CA . THR A 1 209 ? -11.971 -1.789 29.592 1.00 92.81 209 THR A CA 1
ATOM 1589 C C . THR A 1 209 ? -11.602 -0.813 28.474 1.00 92.81 209 THR A C 1
ATOM 1591 O O . THR A 1 209 ? -10.456 -0.373 28.402 1.00 92.81 209 THR A O 1
ATOM 1594 N N . ALA A 1 210 ? -12.555 -0.452 27.607 1.00 93.00 210 ALA A N 1
ATOM 1595 C CA . ALA A 1 210 ? -12.313 0.501 26.532 1.00 93.00 210 ALA A CA 1
ATOM 1596 C C . ALA A 1 210 ? -11.841 1.858 27.089 1.00 93.00 210 ALA A C 1
ATOM 1598 O O . ALA A 1 210 ? -12.514 2.475 27.919 1.00 93.00 210 ALA A O 1
ATOM 1599 N N . THR A 1 211 ? -10.679 2.309 26.613 1.00 94.38 211 THR A N 1
ATOM 1600 C CA . THR A 1 211 ? -10.075 3.597 26.996 1.00 94.38 211 THR A CA 1
ATOM 1601 C C . THR A 1 211 ? -10.855 4.789 26.425 1.00 94.38 211 THR A C 1
ATOM 1603 O O . THR A 1 211 ? -11.693 4.635 25.534 1.00 94.38 211 THR A O 1
ATOM 1606 N N . ALA A 1 212 ? -10.540 6.002 26.893 1.00 95.31 212 ALA A N 1
ATOM 1607 C CA . ALA A 1 212 ? -11.133 7.239 26.381 1.00 95.31 212 ALA A CA 1
ATOM 1608 C C . ALA A 1 212 ? -10.974 7.398 24.857 1.00 95.31 212 ALA A C 1
ATOM 1610 O O . ALA A 1 212 ? -11.877 7.900 24.193 1.00 95.31 212 ALA A O 1
ATOM 1611 N N . GLU A 1 213 ? -9.854 6.944 24.297 1.00 94.69 213 GLU A N 1
ATOM 1612 C CA . GLU A 1 213 ? -9.589 6.985 22.858 1.00 94.69 213 GLU A CA 1
ATOM 1613 C C . GLU A 1 213 ? -10.542 6.073 22.074 1.00 94.69 213 GLU A C 1
ATOM 1615 O O . GLU A 1 213 ? -11.202 6.524 21.140 1.00 94.69 213 GLU A O 1
ATOM 1620 N N . HIS A 1 214 ? -10.727 4.828 22.527 1.00 95.12 214 HIS A N 1
ATOM 1621 C CA . HIS A 1 214 ? -11.677 3.898 21.912 1.00 95.12 214 HIS A CA 1
ATOM 1622 C C . HIS A 1 214 ? -13.123 4.405 22.009 1.00 95.12 214 HIS A C 1
ATOM 1624 O O . HIS A 1 214 ? -13.906 4.251 21.073 1.00 95.12 214 HIS A O 1
ATOM 1630 N N . LEU A 1 215 ? -13.488 5.039 23.129 1.00 96.62 215 LEU A N 1
ATOM 1631 C CA . LEU A 1 215 ? -14.810 5.642 23.300 1.00 96.62 215 LEU A CA 1
ATOM 1632 C C . LEU A 1 215 ? -15.030 6.814 22.333 1.00 96.62 215 LEU A C 1
ATOM 1634 O O . LEU A 1 215 ? -16.109 6.918 21.753 1.00 96.62 215 LEU A O 1
ATOM 1638 N N . LYS A 1 216 ? -14.021 7.673 22.129 1.00 96.38 216 LYS A N 1
ATOM 1639 C CA . LYS A 1 216 ? -14.073 8.762 21.139 1.00 96.38 216 LYS A CA 1
ATOM 1640 C C . LYS A 1 216 ? -14.210 8.215 19.721 1.00 96.38 216 LYS A C 1
ATOM 1642 O O . LYS A 1 216 ? -15.099 8.657 19.003 1.00 96.38 216 LYS A O 1
ATOM 1647 N N . ALA A 1 217 ? -13.393 7.230 19.350 1.00 96.25 217 ALA A N 1
ATOM 1648 C CA . ALA A 1 217 ? -13.460 6.600 18.037 1.00 96.25 217 ALA A CA 1
ATOM 1649 C C . ALA A 1 217 ? -14.842 5.985 17.770 1.00 96.25 217 ALA A C 1
ATOM 1651 O O . ALA A 1 217 ? -15.435 6.249 16.728 1.00 96.25 217 ALA A O 1
ATOM 1652 N N . ALA A 1 218 ? -15.408 5.258 18.740 1.00 95.94 218 ALA A N 1
ATOM 1653 C CA . ALA A 1 218 ? -16.754 4.702 18.616 1.00 95.94 218 ALA A CA 1
ATOM 1654 C C . ALA A 1 218 ? -17.814 5.793 18.436 1.00 95.94 218 ALA A C 1
ATOM 1656 O O . ALA A 1 218 ? -18.679 5.658 17.579 1.00 95.94 218 ALA A O 1
ATOM 1657 N N . LEU A 1 219 ? -17.737 6.886 19.202 1.00 96.12 219 LEU A N 1
ATOM 1658 C CA . LEU A 1 219 ? -18.662 8.013 19.060 1.00 96.12 219 LEU A CA 1
ATOM 1659 C C . LEU A 1 219 ? -18.572 8.668 17.674 1.00 96.12 219 LEU A C 1
ATOM 1661 O O . LEU A 1 219 ? -19.611 9.015 17.115 1.00 96.12 219 LEU A O 1
ATOM 1665 N N . THR A 1 220 ? -17.374 8.786 17.095 1.00 96.25 220 THR A N 1
ATOM 1666 C CA . THR A 1 220 ? -17.209 9.257 15.711 1.00 96.25 220 THR A CA 1
ATOM 1667 C C . THR A 1 220 ? -17.937 8.344 14.723 1.00 96.25 220 THR A C 1
ATOM 1669 O O . THR A 1 220 ? -18.672 8.850 13.882 1.00 96.25 220 THR A O 1
ATOM 1672 N N . LEU A 1 221 ? -17.818 7.018 14.867 1.00 94.94 221 LEU A N 1
ATOM 1673 C CA . LEU A 1 221 ? -18.534 6.061 14.010 1.00 94.94 221 LEU A CA 1
ATOM 1674 C C . LEU A 1 221 ? -20.055 6.111 14.211 1.00 94.94 221 LEU A C 1
ATOM 1676 O O . LEU A 1 221 ? -20.813 6.001 13.257 1.00 94.94 221 LEU A O 1
ATOM 1680 N N . THR A 1 222 ? -20.547 6.329 15.436 1.00 93.88 222 THR A N 1
ATOM 1681 C CA . THR A 1 222 ? -22.003 6.447 15.652 1.00 93.88 222 THR A CA 1
ATOM 1682 C C . THR A 1 222 ? -22.622 7.629 14.907 1.00 93.88 222 THR A C 1
ATOM 1684 O O . THR A 1 222 ? -23.787 7.559 14.535 1.00 93.88 222 THR A O 1
ATOM 1687 N N . ALA A 1 223 ? -21.857 8.699 14.658 1.00 88.62 223 ALA A N 1
ATOM 1688 C CA . ALA A 1 223 ? -22.351 9.870 13.938 1.00 88.62 223 ALA A CA 1
ATOM 1689 C C . ALA A 1 223 ? -22.616 9.590 12.448 1.00 88.62 223 ALA A C 1
ATOM 1691 O O . ALA A 1 223 ? -23.414 10.293 11.833 1.00 88.62 223 ALA A O 1
ATOM 1692 N N . THR A 1 224 ? -21.971 8.569 11.878 1.00 86.94 224 THR A N 1
ATOM 1693 C CA . THR A 1 224 ? -22.147 8.144 10.482 1.00 86.94 224 THR A CA 1
ATOM 1694 C C . THR A 1 224 ? -23.118 6.969 10.335 1.00 86.94 224 THR A C 1
ATOM 1696 O O . THR A 1 224 ? -23.460 6.603 9.214 1.00 86.94 224 THR A O 1
ATOM 1699 N N . LEU A 1 225 ? -23.600 6.399 11.449 1.00 88.56 225 LEU A N 1
ATOM 1700 C CA . LEU A 1 225 ? -24.499 5.244 11.492 1.00 88.56 225 LEU A CA 1
ATOM 1701 C C . LEU A 1 225 ? -25.934 5.670 11.874 1.00 88.56 225 LEU A C 1
ATOM 1703 O O . LEU A 1 225 ? -26.221 5.804 13.070 1.00 88.56 225 LEU A O 1
ATOM 1707 N N . PRO A 1 226 ? -26.853 5.834 10.900 1.00 77.69 226 PRO A N 1
ATOM 1708 C CA . PRO A 1 226 ? -28.186 6.406 11.131 1.00 77.69 226 PRO A CA 1
ATOM 1709 C C . PRO A 1 226 ? -29.071 5.576 12.075 1.00 77.69 226 PRO A C 1
ATOM 1711 O O . PRO A 1 226 ? -29.922 6.138 12.758 1.00 77.69 226 PRO A O 1
ATOM 1714 N N . ASP A 1 227 ? -28.832 4.266 12.171 1.00 83.00 227 ASP A N 1
ATOM 1715 C CA . ASP A 1 227 ? -29.635 3.340 12.981 1.00 83.00 227 ASP A CA 1
ATOM 1716 C C . ASP A 1 227 ? -29.036 3.054 14.368 1.00 83.00 227 ASP A C 1
ATOM 1718 O O . ASP A 1 227 ? -29.467 2.131 15.067 1.00 83.00 227 ASP A O 1
ATOM 1722 N N . THR A 1 228 ? -28.022 3.813 14.795 1.00 83.31 228 THR A N 1
ATOM 1723 C CA . THR A 1 228 ? -27.448 3.619 16.132 1.00 83.31 228 THR A CA 1
ATOM 1724 C C . THR A 1 228 ? -28.452 4.058 17.202 1.00 83.31 228 THR A C 1
ATOM 1726 O O . THR A 1 228 ? -28.828 5.231 17.234 1.00 83.31 228 THR A O 1
ATOM 1729 N N . PRO A 1 229 ? -28.858 3.183 18.144 1.00 87.06 229 PRO A N 1
ATOM 1730 C CA . PRO A 1 229 ? -29.800 3.575 19.188 1.00 87.06 229 PRO A CA 1
ATOM 1731 C C . PRO A 1 229 ? -29.226 4.687 20.078 1.00 87.06 229 PRO A C 1
ATOM 1733 O O . PRO A 1 229 ? -28.128 4.537 20.616 1.00 87.06 229 PRO A O 1
ATOM 1736 N N . GLU A 1 230 ? -29.988 5.757 20.332 1.00 88.94 230 GLU A N 1
ATOM 1737 C CA . GLU A 1 230 ? -29.531 6.900 21.153 1.00 88.94 230 GLU A CA 1
ATOM 1738 C C . GLU A 1 230 ? -29.066 6.477 22.557 1.00 88.94 230 GLU A C 1
ATOM 1740 O O . GLU A 1 230 ? -28.150 7.070 23.128 1.00 88.94 230 GLU A O 1
ATOM 1745 N N . ALA A 1 231 ? -29.640 5.399 23.102 1.00 89.00 231 ALA A N 1
ATOM 1746 C CA . ALA A 1 231 ? -29.205 4.809 24.365 1.00 89.00 231 ALA A CA 1
ATOM 1747 C C . ALA A 1 231 ? -27.728 4.364 24.337 1.00 89.00 231 ALA A C 1
ATOM 1749 O O . ALA A 1 231 ? -27.002 4.584 25.309 1.00 89.00 231 ALA A O 1
ATOM 1750 N N . VAL A 1 232 ? -27.262 3.790 23.220 1.00 89.44 232 VAL A N 1
ATOM 1751 C CA . VAL A 1 232 ? -25.863 3.373 23.027 1.00 89.44 232 VAL A CA 1
ATOM 1752 C C . VAL A 1 232 ? -24.960 4.603 23.008 1.00 89.44 232 VAL A C 1
ATOM 1754 O O . VAL A 1 232 ? -24.001 4.675 23.780 1.00 89.44 232 VAL A O 1
ATOM 1757 N N . THR A 1 233 ? -25.305 5.607 22.202 1.00 91.56 233 THR A N 1
ATOM 1758 C CA . THR A 1 233 ? -24.549 6.862 22.086 1.00 91.56 233 THR A CA 1
ATOM 1759 C C . THR A 1 233 ? -24.463 7.595 23.428 1.00 91.56 233 THR A C 1
ATOM 1761 O O . THR A 1 233 ? -23.382 7.998 23.865 1.00 91.56 233 THR A O 1
ATOM 1764 N N . SER A 1 234 ? -25.584 7.711 24.142 1.00 92.81 234 SER A N 1
ATOM 1765 C CA . SER A 1 234 ? -25.654 8.323 25.473 1.00 92.81 234 SER A CA 1
ATOM 1766 C C . SER A 1 234 ? -24.798 7.583 26.503 1.00 92.81 234 SER A C 1
ATOM 1768 O O . SER A 1 234 ? -24.063 8.214 27.268 1.00 92.81 234 SER A O 1
ATOM 1770 N N . GLN A 1 235 ? -24.816 6.249 26.497 1.00 92.50 235 GLN A N 1
ATOM 1771 C CA . GLN A 1 235 ? -23.995 5.449 27.403 1.00 92.50 235 GLN A CA 1
ATOM 1772 C C . GLN A 1 235 ? -22.494 5.593 27.110 1.00 92.50 235 GLN A C 1
ATOM 1774 O O . GLN A 1 235 ? -21.703 5.720 28.050 1.00 92.50 235 GLN A O 1
ATOM 1779 N N . LEU A 1 236 ? -22.092 5.623 25.835 1.00 94.25 236 LEU A N 1
ATOM 1780 C CA . LEU A 1 236 ? -20.704 5.869 25.433 1.00 94.25 236 LEU A CA 1
ATOM 1781 C C . LEU A 1 236 ? -20.228 7.261 25.879 1.00 94.25 236 LEU A C 1
ATOM 1783 O O . LEU A 1 236 ? -19.168 7.370 26.499 1.00 94.25 236 LEU A O 1
ATOM 1787 N N . ARG A 1 237 ? -21.037 8.315 25.678 1.00 95.06 237 ARG A N 1
ATOM 1788 C CA . ARG A 1 237 ? -20.739 9.677 26.170 1.00 95.06 237 ARG A CA 1
ATOM 1789 C C . ARG A 1 237 ? -20.594 9.717 27.693 1.00 95.06 237 ARG A C 1
ATOM 1791 O O . ARG A 1 237 ? -19.655 10.324 28.204 1.00 95.06 237 ARG A O 1
ATOM 1798 N N . ALA A 1 238 ? -21.494 9.060 28.427 1.00 94.06 238 ALA A N 1
ATOM 1799 C CA . ALA A 1 238 ? -21.443 9.002 29.888 1.00 94.06 238 ALA A CA 1
ATOM 1800 C C . ALA A 1 238 ? -20.201 8.259 30.406 1.00 94.06 238 ALA A C 1
ATOM 1802 O O . ALA A 1 238 ? -19.643 8.622 31.440 1.00 94.06 238 ALA A O 1
ATOM 1803 N N . ARG A 1 239 ? -19.747 7.216 29.701 1.00 95.56 239 ARG A N 1
ATOM 1804 C CA . ARG A 1 239 ? -18.473 6.545 30.000 1.00 95.56 239 ARG A CA 1
ATOM 1805 C C . ARG A 1 239 ? -17.286 7.463 29.729 1.00 95.56 239 ARG A C 1
ATOM 1807 O O . ARG A 1 239 ? -16.466 7.615 30.622 1.00 95.56 239 ARG A O 1
ATOM 1814 N N . LEU A 1 240 ? -17.249 8.135 28.577 1.00 95.12 240 LEU A N 1
ATOM 1815 C CA . LEU A 1 240 ? -16.146 9.029 28.213 1.00 95.12 240 LEU A CA 1
ATOM 1816 C C . LEU A 1 240 ? -15.943 10.150 29.244 1.00 95.12 240 LEU A C 1
ATOM 1818 O O . LEU A 1 240 ? -14.813 10.406 29.640 1.00 95.12 240 LEU A O 1
ATOM 1822 N N . ARG A 1 241 ? -17.030 10.759 29.740 1.00 94.94 241 ARG A N 1
ATOM 1823 C CA . ARG A 1 241 ? -16.973 11.797 30.791 1.00 94.94 241 ARG A CA 1
ATOM 1824 C C . ARG A 1 241 ? -16.391 11.316 32.122 1.00 94.94 241 ARG A C 1
ATOM 1826 O O . ARG A 1 241 ? -15.972 12.144 32.911 1.00 94.94 241 ARG A O 1
ATOM 1833 N N . ARG A 1 242 ? -16.423 10.008 32.394 1.00 91.56 242 ARG A N 1
ATOM 1834 C CA . ARG A 1 242 ? -15.864 9.407 33.618 1.00 91.56 242 ARG A CA 1
ATOM 1835 C C . ARG A 1 242 ? -14.418 8.939 33.445 1.00 91.56 242 ARG A C 1
ATOM 1837 O O . ARG A 1 242 ? -13.816 8.503 34.417 1.00 91.56 242 ARG A O 1
ATOM 1844 N N . SER A 1 243 ? -13.902 8.953 32.217 1.00 85.06 243 SER A N 1
ATOM 1845 C CA . SER A 1 243 ? -12.552 8.491 31.874 1.00 85.06 243 SER A CA 1
ATOM 1846 C C . SER A 1 243 ? -11.545 9.631 31.689 1.00 85.06 243 SER A C 1
ATOM 1848 O O . SER A 1 243 ? -10.394 9.344 31.371 1.00 85.06 243 SER A O 1
ATOM 1850 N N . GLY A 1 244 ? -11.976 10.888 31.834 1.00 61.94 244 GLY A N 1
ATOM 1851 C CA . GLY A 1 244 ? -11.126 12.082 31.874 1.00 61.94 244 GLY A CA 1
ATOM 1852 C C . GLY A 1 244 ? -11.229 12.750 33.233 1.00 61.94 244 GLY A C 1
ATOM 1853 O O . GLY A 1 244 ? -10.236 13.398 33.614 1.00 61.94 244 GLY A O 1
#

Secondary structure (DSSP, 8-state):
--PPPPTT-PPPPTT-HHHHHHHHHHHHSS-EEEEEETTTTEEEEEEESSS-HHHHHHHHHHH-TTTTTTEEEEEEPPHHHHHHHHHHHHTSS-S-SSPP---HHHHHHHHTT--SSPP--HHHHHHHHHHHHHHHHHHTSS---HHHHHHHHHHT-HHHHHTT-GGG--HHHHHHHHHSTTTS-HHHHHH--PPPHHHHHHHHHH-TT--HHHHHHHHHHHHH-TT--HHHHHHHHHHHTT--

Sequence (244 aa):
MGTVPDSDGTPAPAGHPHALAALVARESGAEVEAVHDPDTG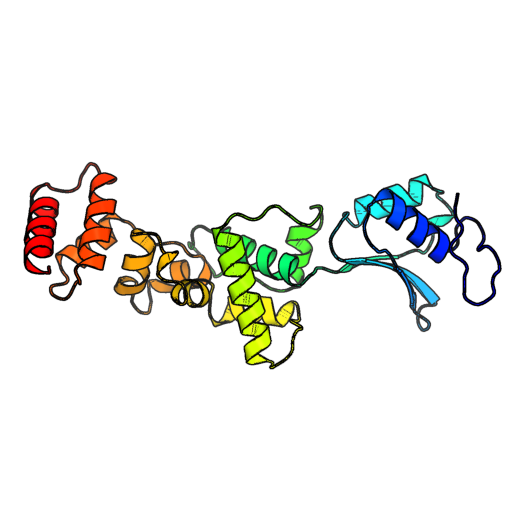RWTLEWTDGETVEGVERAVRAAGPEAARGLHYRRRLSESAVALGAVRLATSTDGSGPRPDVDAAAVEAFWRDVRLPSPLTEREALLVYGLIYQVHDDHRRNEAEPEQICSLVRQAGLAAILLRRPEALTPAELLTARYAGSHGHPAWRYCLVPMDDARLVRAVHADRTATAEHLKAALTLTATLPDTPEAVTSQLRARLRRSG